Protein AF-A0AA35TZJ0-F1 (afdb_monomer)

Radius of gyration: 45.83 Å; Cα contacts (8 Å, |Δi|>4): 96; chains: 1; bounding box: 113×76×114 Å

Structure (mmCIF, N/CA/C/O backbone):
data_AF-A0AA35TZJ0-F1
#
_entry.id   AF-A0AA35TZJ0-F1
#
loop_
_atom_site.group_PDB
_atom_site.id
_atom_site.type_symbol
_atom_site.label_atom_id
_atom_site.label_alt_id
_atom_site.label_comp_id
_atom_site.label_asym_id
_atom_site.label_entity_id
_atom_site.label_seq_id
_atom_site.pdbx_PDB_ins_code
_atom_site.Cartn_x
_atom_site.Cartn_y
_atom_site.Cartn_z
_atom_site.occupancy
_atom_site.B_iso_or_equiv
_atom_site.auth_seq_id
_atom_site.auth_comp_id
_atom_site.auth_asym_id
_atom_site.auth_atom_id
_atom_site.pdbx_PDB_model_num
ATOM 1 N N . MET A 1 1 ? -24.056 -12.831 -48.534 1.00 34.34 1 MET A N 1
ATOM 2 C CA . MET A 1 1 ? -23.327 -13.355 -49.703 1.00 34.34 1 MET A CA 1
ATOM 3 C C . MET A 1 1 ? -21.996 -12.639 -49.689 1.00 34.34 1 MET A C 1
ATOM 5 O O . MET A 1 1 ? -22.001 -11.419 -49.759 1.00 34.34 1 MET A O 1
ATOM 9 N N . GLU A 1 2 ? -21.010 -13.271 -49.052 1.00 28.45 2 GLU A N 1
ATOM 10 C CA . GLU A 1 2 ? -19.965 -14.080 -49.728 1.00 28.45 2 GLU A CA 1
ATOM 11 C C . GLU A 1 2 ? -18.941 -13.137 -50.376 1.00 28.45 2 GLU A C 1
ATOM 13 O O . GLU A 1 2 ? -19.322 -12.204 -51.062 1.00 28.45 2 GLU A O 1
ATOM 18 N N . GLU A 1 3 ? -17.642 -13.240 -50.115 1.00 31.05 3 GLU A N 1
ATOM 19 C CA . GLU A 1 3 ? -16.867 -14.479 -50.082 1.00 31.05 3 GLU A CA 1
ATOM 20 C C . GLU A 1 3 ? -15.574 -14.329 -49.256 1.00 31.05 3 GLU A C 1
ATOM 22 O O . GLU A 1 3 ? -15.077 -13.228 -49.009 1.00 31.05 3 GLU A O 1
ATOM 27 N N . ALA A 1 4 ? -15.060 -15.472 -48.809 1.00 37.78 4 ALA A N 1
ATOM 28 C CA . ALA A 1 4 ? -13.846 -15.667 -48.029 1.00 37.78 4 ALA A CA 1
ATOM 29 C C . ALA A 1 4 ? -12.700 -16.234 -48.900 1.00 37.78 4 ALA A C 1
ATOM 31 O O . ALA A 1 4 ? -12.937 -16.632 -50.032 1.00 37.78 4 ALA A O 1
ATOM 32 N N . ALA A 1 5 ? -11.517 -16.384 -48.276 1.00 34.94 5 ALA A N 1
ATOM 33 C CA . ALA A 1 5 ? -10.283 -17.072 -48.725 1.00 34.94 5 ALA A CA 1
ATOM 34 C C . ALA A 1 5 ? -9.307 -16.226 -49.573 1.00 34.94 5 ALA A C 1
ATOM 36 O O . ALA A 1 5 ? -9.727 -15.405 -50.372 1.00 34.94 5 ALA A O 1
ATOM 37 N N . GLY A 1 6 ? -7.977 -16.319 -49.456 1.00 28.89 6 GLY A N 1
ATOM 38 C CA . GLY A 1 6 ? -7.031 -17.120 -48.656 1.00 28.89 6 GLY A CA 1
ATOM 39 C C . GLY A 1 6 ? -5.629 -16.491 -48.848 1.00 28.89 6 GLY A C 1
ATOM 40 O O . GLY A 1 6 ? -5.387 -15.841 -49.858 1.00 28.89 6 GLY A O 1
ATOM 41 N N . ASP A 1 7 ? -4.846 -16.297 -47.787 1.00 33.12 7 ASP A N 1
ATOM 42 C CA . ASP A 1 7 ? -3.657 -17.087 -47.395 1.00 33.12 7 ASP A CA 1
ATOM 43 C C . ASP A 1 7 ? -2.555 -17.239 -48.463 1.00 33.12 7 ASP A C 1
ATOM 45 O O . ASP A 1 7 ? -2.746 -17.931 -49.450 1.00 33.12 7 ASP A O 1
ATOM 49 N N . GLU A 1 8 ? -1.405 -16.602 -48.209 1.00 32.16 8 GLU A N 1
ATOM 50 C CA . GLU A 1 8 ? -0.027 -17.115 -48.352 1.00 32.16 8 GLU A CA 1
ATOM 51 C C . GLU A 1 8 ? 0.919 -15.955 -47.940 1.00 32.16 8 GLU A C 1
ATOM 53 O O . GLU A 1 8 ? 0.791 -14.826 -48.394 1.00 32.16 8 GLU A O 1
ATOM 58 N N . GLY A 1 9 ? 1.877 -16.047 -47.019 1.00 32.84 9 GLY A N 1
ATOM 59 C CA . GLY A 1 9 ? 2.528 -17.213 -46.446 1.00 32.84 9 GLY A CA 1
ATOM 60 C C . GLY A 1 9 ? 4.052 -17.051 -46.321 1.00 32.84 9 GLY A C 1
ATOM 61 O O . GLY A 1 9 ? 4.733 -18.052 -46.131 1.00 32.84 9 GLY A O 1
ATOM 62 N N . GLU A 1 10 ? 4.646 -15.849 -46.405 1.00 31.52 10 GLU A N 1
ATOM 63 C CA . GLU A 1 10 ? 6.114 -15.727 -46.469 1.00 31.52 10 GLU A CA 1
ATOM 64 C C . GLU A 1 10 ? 6.800 -15.613 -45.088 1.00 31.52 10 GLU A C 1
ATOM 66 O O . GLU A 1 10 ? 7.031 -14.547 -44.505 1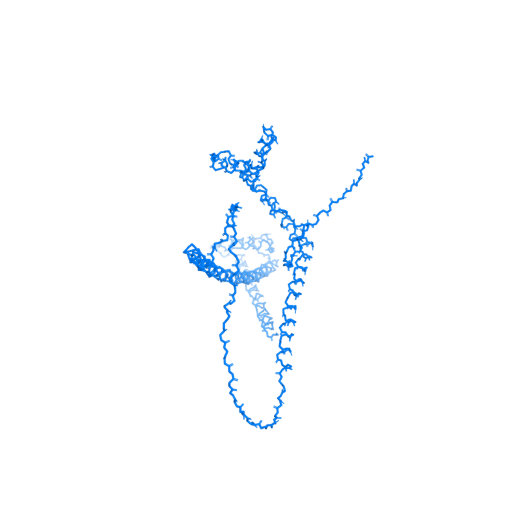.00 31.52 10 GLU A O 1
ATOM 71 N N . LYS A 1 11 ? 7.143 -16.782 -44.532 1.00 33.69 11 LYS A N 1
ATOM 72 C CA . LYS A 1 11 ? 7.904 -16.953 -43.284 1.00 33.69 11 LYS A CA 1
ATOM 73 C C . LYS A 1 11 ? 9.358 -16.483 -43.437 1.00 33.69 11 LYS A C 1
ATOM 75 O O . LYS A 1 11 ? 10.250 -17.268 -43.762 1.00 33.69 11 LYS A O 1
ATOM 80 N N . ARG A 1 12 ? 9.650 -15.237 -43.053 1.00 37.22 12 ARG A N 1
ATOM 81 C CA . ARG A 1 12 ? 11.032 -14.792 -42.783 1.00 37.22 12 ARG A CA 1
ATOM 82 C C . ARG A 1 12 ? 11.587 -15.473 -41.523 1.00 37.22 12 ARG A C 1
ATOM 84 O O . ARG A 1 12 ? 11.172 -15.187 -40.397 1.00 37.22 12 ARG A O 1
ATOM 91 N N . LYS A 1 13 ? 12.549 -16.382 -41.725 1.00 37.06 13 LYS A N 1
ATOM 92 C CA . LYS A 1 13 ? 13.335 -17.078 -40.689 1.00 37.06 13 LYS A CA 1
ATOM 93 C C . LYS A 1 13 ? 14.033 -16.059 -39.772 1.00 37.06 13 LYS A C 1
ATOM 95 O O . LYS A 1 13 ? 14.967 -15.388 -40.195 1.00 37.06 13 LYS A O 1
ATOM 100 N N . LYS A 1 14 ? 13.606 -15.961 -38.505 1.00 38.97 14 LYS A N 1
ATOM 101 C CA . LYS A 1 14 ? 14.319 -15.201 -37.462 1.00 38.97 14 LYS A CA 1
ATOM 102 C C . LYS A 1 14 ? 15.284 -16.099 -36.690 1.00 38.97 14 LYS A C 1
ATOM 104 O O . LYS A 1 14 ? 14.906 -17.123 -36.122 1.00 38.97 14 LYS A O 1
ATOM 109 N N . SER A 1 15 ? 16.532 -15.656 -36.697 1.00 33.19 15 SER A N 1
ATOM 110 C CA . SER A 1 15 ? 17.682 -16.111 -35.929 1.00 33.19 15 SER A CA 1
ATOM 111 C C . SER A 1 15 ? 17.437 -16.080 -34.410 1.00 33.19 15 SER A C 1
ATOM 113 O O . SER A 1 15 ? 16.737 -15.217 -33.889 1.00 33.19 15 SER A O 1
ATOM 115 N N . GLY A 1 16 ? 18.042 -17.036 -33.695 1.00 35.22 16 GLY A N 1
ATOM 116 C CA . GLY A 1 16 ? 18.234 -17.003 -32.239 1.00 35.22 16 GLY A CA 1
ATOM 117 C C . GLY A 1 16 ? 16.984 -17.246 -31.383 1.00 35.22 16 GLY A C 1
ATOM 118 O O . GLY A 1 16 ? 16.386 -16.311 -30.858 1.00 35.22 16 GLY A O 1
ATOM 119 N N . LYS A 1 17 ? 16.628 -18.518 -31.152 1.00 41.12 17 LYS A N 1
ATOM 120 C CA . LYS A 1 17 ? 15.564 -18.952 -30.221 1.00 41.12 17 LYS A CA 1
ATOM 121 C C . LYS A 1 17 ? 15.903 -18.583 -28.758 1.00 41.12 17 LYS A C 1
ATOM 123 O O . LYS A 1 17 ? 16.287 -19.435 -27.961 1.00 41.12 17 LYS A O 1
ATOM 128 N N . LYS A 1 18 ? 15.705 -17.319 -28.368 1.00 43.22 18 LYS A N 1
ATOM 129 C CA . LYS A 1 18 ? 15.273 -16.995 -26.999 1.00 43.22 18 LYS A CA 1
ATOM 130 C C . LYS A 1 18 ? 13.828 -17.481 -26.898 1.00 43.22 18 LYS A C 1
ATOM 132 O O . LYS A 1 18 ? 13.028 -17.198 -27.785 1.00 43.22 18 LYS A O 1
ATOM 137 N N . VAL A 1 19 ? 13.504 -18.278 -25.882 1.00 44.81 19 VAL A N 1
ATOM 138 C CA . VAL A 1 19 ? 12.131 -18.754 -25.654 1.00 44.81 19 VAL A CA 1
ATOM 139 C C . VAL A 1 19 ? 11.268 -17.523 -25.381 1.00 44.81 19 VAL A C 1
ATOM 141 O O . VAL A 1 19 ? 11.291 -16.986 -24.278 1.00 44.81 19 VAL A O 1
ATOM 144 N N . ALA A 1 20 ? 10.584 -17.024 -26.411 1.00 54.69 20 ALA A N 1
ATOM 145 C CA . ALA A 1 20 ? 9.672 -15.903 -26.283 1.00 54.69 20 ALA A CA 1
ATOM 146 C C . ALA A 1 20 ? 8.500 -16.361 -25.416 1.00 54.69 20 ALA A C 1
ATOM 148 O O . ALA A 1 20 ? 7.806 -17.317 -25.766 1.00 54.69 20 ALA A O 1
ATOM 149 N N . ILE A 1 21 ? 8.318 -15.708 -24.271 1.00 58.09 21 ILE A N 1
ATOM 150 C CA . ILE A 1 21 ? 7.110 -15.865 -23.464 1.00 58.09 21 ILE A CA 1
ATOM 151 C C . ILE A 1 21 ? 5.933 -15.535 -24.395 1.00 58.09 21 ILE A C 1
ATOM 153 O O . ILE A 1 21 ? 5.959 -14.464 -25.016 1.00 58.09 21 ILE A O 1
ATOM 157 N N . PRO A 1 22 ? 4.955 -16.442 -24.571 1.00 60.34 22 PRO A N 1
ATOM 158 C CA . PRO A 1 22 ? 3.800 -16.171 -25.413 1.00 60.34 22 PRO A CA 1
ATOM 159 C C . PRO A 1 22 ? 3.127 -14.878 -24.951 1.00 60.34 22 PRO A C 1
ATOM 161 O O . PRO A 1 22 ? 2.779 -14.741 -23.780 1.00 60.34 22 PRO A O 1
ATOM 164 N N . LYS A 1 23 ? 2.991 -13.908 -25.861 1.00 59.38 23 LYS A N 1
ATOM 165 C CA . LYS A 1 23 ? 2.219 -12.692 -25.592 1.00 59.38 23 LYS A CA 1
ATOM 166 C C . LYS A 1 23 ? 0.775 -13.109 -25.350 1.00 59.38 23 LYS A C 1
ATOM 168 O O . LYS A 1 23 ? 0.182 -13.743 -26.223 1.00 59.38 23 LYS A O 1
ATOM 173 N N . ASP A 1 24 ? 0.238 -12.779 -24.178 1.00 65.06 24 ASP A N 1
ATOM 174 C CA . ASP A 1 24 ? -1.163 -13.055 -23.889 1.00 65.06 24 ASP A CA 1
ATOM 175 C C . ASP A 1 24 ? -2.042 -12.235 -24.843 1.00 65.06 24 ASP A C 1
ATOM 177 O O . ASP A 1 24 ? -1.899 -11.016 -24.955 1.00 65.06 24 ASP A O 1
ATOM 181 N N . ARG A 1 25 ? -2.929 -12.927 -25.560 1.00 72.38 25 ARG A N 1
ATOM 182 C CA . ARG A 1 25 ? -3.888 -12.328 -26.494 1.00 72.38 25 ARG A CA 1
ATOM 183 C C . ARG A 1 25 ? -4.963 -11.514 -25.768 1.00 72.38 25 ARG A C 1
ATOM 185 O O . ARG A 1 25 ? -5.559 -10.646 -26.394 1.00 72.38 25 ARG A O 1
ATOM 192 N N . HIS A 1 26 ? -5.190 -11.786 -24.482 1.00 70.81 26 HIS A N 1
ATOM 193 C CA . HIS A 1 26 ? -6.188 -11.124 -23.640 1.00 70.81 26 HIS A CA 1
ATOM 194 C C . HIS A 1 26 ? -5.616 -9.977 -22.800 1.00 70.81 26 HIS A C 1
ATOM 196 O O . HIS A 1 26 ? -6.378 -9.287 -22.127 1.00 70.81 26 HIS A O 1
ATOM 202 N N . ALA A 1 27 ? -4.298 -9.749 -22.838 1.00 76.50 27 ALA A N 1
ATOM 203 C CA . ALA A 1 27 ? -3.700 -8.625 -22.133 1.00 76.50 27 ALA A CA 1
ATOM 204 C C . ALA A 1 27 ? -4.132 -7.291 -22.776 1.00 76.50 27 ALA A C 1
ATOM 206 O O . ALA A 1 27 ? -4.036 -7.149 -24.004 1.00 76.50 27 ALA A O 1
ATOM 207 N N . PRO A 1 28 ? -4.553 -6.295 -21.973 1.00 80.88 28 PRO A N 1
ATOM 208 C CA . PRO A 1 28 ? -4.834 -4.955 -22.469 1.00 80.88 28 PRO A CA 1
ATOM 209 C C . PRO A 1 28 ? -3.645 -4.394 -23.257 1.00 80.88 28 PRO A C 1
ATOM 211 O O . PRO A 1 28 ? -2.480 -4.539 -22.868 1.00 80.88 28 PRO A O 1
ATOM 214 N N . LYS A 1 29 ? -3.925 -3.762 -24.400 1.00 82.50 29 LYS A N 1
ATOM 215 C CA . LYS A 1 29 ? -2.891 -3.139 -25.236 1.00 82.50 29 LYS A CA 1
ATOM 216 C C . LYS A 1 29 ? -2.438 -1.834 -24.592 1.00 82.50 29 LYS A C 1
ATOM 218 O O . LYS A 1 29 ? -3.260 -1.098 -24.063 1.00 82.50 29 LYS A O 1
ATOM 223 N N . LYS A 1 30 ? -1.140 -1.531 -24.675 1.00 84.19 30 LYS A N 1
ATOM 224 C CA . LYS A 1 30 ? -0.564 -0.297 -24.114 1.00 84.19 30 LYS A CA 1
ATOM 225 C C . LYS A 1 30 ? -1.325 0.951 -24.600 1.00 84.19 30 LYS A C 1
ATOM 227 O O . LYS A 1 30 ? -1.689 0.987 -25.778 1.00 84.19 30 LYS A O 1
ATOM 232 N N . PRO A 1 31 ? -1.515 1.968 -23.738 1.00 86.75 31 PRO A N 1
ATOM 233 C CA . PRO A 1 31 ? -2.234 3.178 -24.112 1.00 86.75 31 PRO A CA 1
ATOM 234 C C . PRO A 1 31 ? -1.454 3.960 -25.174 1.00 86.75 31 PRO A C 1
ATOM 236 O O . PRO A 1 31 ? -0.219 3.953 -25.197 1.00 86.75 31 PRO A O 1
ATOM 239 N N . ILE A 1 32 ? -2.185 4.631 -26.063 1.00 88.50 32 ILE A N 1
ATOM 240 C CA . ILE A 1 32 ? -1.599 5.492 -27.092 1.00 88.50 32 ILE A CA 1
ATOM 241 C C . ILE A 1 32 ? -1.174 6.806 -26.429 1.00 88.50 32 ILE A C 1
ATOM 243 O O . ILE A 1 32 ? -1.968 7.440 -25.737 1.00 88.50 32 ILE A O 1
ATOM 247 N N . THR A 1 33 ? 0.085 7.195 -26.626 1.00 90.62 33 THR A N 1
ATOM 248 C CA . THR A 1 33 ? 0.658 8.431 -26.078 1.00 90.62 33 THR A CA 1
ATOM 249 C C . THR A 1 33 ? 0.196 9.661 -26.859 1.00 90.62 33 THR A C 1
ATOM 251 O O . THR A 1 33 ? -0.174 9.553 -28.027 1.00 90.62 33 THR A O 1
ATOM 254 N N . ALA A 1 34 ? 0.298 10.843 -26.245 1.00 89.44 34 ALA A N 1
ATOM 255 C CA . ALA A 1 34 ? -0.087 12.115 -26.864 1.00 89.44 34 ALA A CA 1
ATOM 256 C C . ALA A 1 34 ? 0.611 12.353 -28.210 1.00 89.44 34 ALA A C 1
ATOM 258 O O . ALA A 1 34 ? -0.037 12.660 -29.205 1.00 89.44 34 ALA A O 1
ATOM 259 N N . TYR A 1 35 ? 1.922 12.098 -28.266 1.00 91.50 35 TYR A N 1
ATOM 260 C CA . TYR A 1 35 ? 2.687 12.173 -29.510 1.00 91.50 35 TYR A CA 1
ATOM 261 C C . TYR A 1 35 ? 2.171 11.202 -30.576 1.00 91.50 35 TYR A C 1
ATOM 263 O O . TYR A 1 35 ? 2.095 11.564 -31.742 1.00 91.50 35 TYR A O 1
ATOM 271 N N . ASN A 1 36 ? 1.808 9.970 -30.204 1.00 91.06 36 ASN A N 1
ATOM 272 C CA . ASN A 1 36 ? 1.334 8.981 -31.172 1.00 91.06 36 ASN A CA 1
ATOM 273 C C . ASN A 1 36 ? -0.066 9.305 -31.706 1.00 91.06 36 ASN A C 1
ATOM 275 O O . ASN A 1 36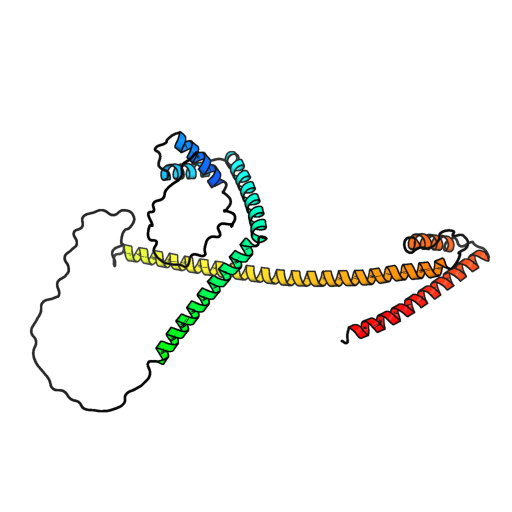 ? -0.342 8.968 -32.854 1.00 91.06 36 ASN A O 1
ATOM 279 N N . LEU A 1 37 ? -0.923 9.934 -30.894 1.00 91.38 37 LEU A N 1
ATOM 280 C CA . LEU A 1 37 ? -2.214 10.465 -31.340 1.00 91.38 37 LEU A CA 1
ATOM 281 C C . LEU A 1 37 ? -1.993 11.588 -32.356 1.00 91.38 37 LEU A C 1
ATOM 283 O O . LEU A 1 37 ? -2.446 11.484 -33.490 1.00 91.38 37 LEU A O 1
ATOM 287 N N . PHE A 1 38 ? -1.177 12.579 -31.992 1.00 92.75 38 PHE A N 1
ATOM 288 C CA . PHE A 1 38 ? -0.795 13.673 -32.883 1.00 92.75 38 PHE A CA 1
ATOM 289 C C . PHE A 1 38 ? -0.165 13.169 -34.190 1.00 92.75 38 PHE A C 1
ATOM 291 O O . PHE A 1 38 ? -0.556 13.562 -35.284 1.00 92.75 38 PHE A O 1
ATOM 298 N N . ALA A 1 39 ? 0.781 12.234 -34.095 1.00 91.81 39 ALA A N 1
ATOM 299 C CA . ALA A 1 39 ? 1.441 11.656 -35.253 1.00 91.81 39 ALA A CA 1
ATOM 300 C C . ALA A 1 39 ? 0.489 10.848 -36.143 1.00 91.81 39 ALA A C 1
ATOM 302 O O . ALA A 1 39 ? 0.747 10.723 -37.336 1.00 91.81 39 ALA A O 1
ATOM 303 N N . ALA A 1 40 ? -0.582 10.266 -35.599 1.00 92.25 40 ALA A N 1
ATOM 304 C CA . ALA A 1 40 ? -1.581 9.574 -36.406 1.00 92.25 40 ALA A CA 1
ATOM 305 C C . ALA A 1 40 ? -2.387 10.568 -37.252 1.00 92.25 40 ALA A C 1
ATOM 307 O O . ALA A 1 40 ? -2.485 10.378 -38.465 1.00 92.25 40 ALA A O 1
ATOM 308 N N . ASP A 1 41 ? -2.869 11.647 -36.639 1.00 92.25 41 ASP A N 1
ATOM 309 C CA . ASP A 1 41 ? -3.661 12.676 -37.320 1.00 92.25 41 ASP A CA 1
ATOM 310 C C . ASP A 1 41 ? -2.831 13.415 -38.377 1.00 92.25 41 ASP A C 1
ATOM 312 O O . ASP A 1 41 ? -3.259 13.599 -39.519 1.00 92.25 41 ASP A O 1
ATOM 316 N N . GLU A 1 42 ? -1.585 13.746 -38.042 1.00 91.00 42 GLU A N 1
ATOM 317 C CA . GLU A 1 42 ? -0.650 14.388 -38.961 1.00 91.00 42 GLU A CA 1
ATOM 318 C C . GLU A 1 42 ? -0.255 13.490 -40.137 1.00 91.00 42 GLU A C 1
ATOM 320 O O . GLU A 1 42 ? -0.180 13.959 -41.271 1.00 91.00 42 GLU A O 1
ATOM 325 N N . ARG A 1 43 ? -0.058 12.182 -39.915 1.00 90.69 43 ARG A N 1
ATOM 326 C CA . ARG A 1 43 ? 0.182 11.238 -41.021 1.00 90.69 43 ARG A CA 1
ATOM 327 C C . ARG A 1 43 ? -1.002 11.189 -41.973 1.00 90.69 43 ARG A C 1
ATOM 329 O O . ARG A 1 43 ? -0.786 11.132 -43.178 1.00 90.69 43 ARG A O 1
ATOM 336 N N . ILE A 1 44 ? -2.232 11.195 -41.454 1.00 92.19 44 ILE A N 1
ATOM 337 C CA . ILE A 1 44 ? -3.440 11.199 -42.288 1.00 92.19 44 ILE A CA 1
ATOM 338 C C . ILE A 1 44 ? -3.490 12.486 -43.116 1.00 92.19 44 ILE A C 1
ATOM 340 O O . ILE A 1 44 ? -3.730 12.417 -44.322 1.00 92.19 44 ILE A O 1
ATOM 344 N N . ARG A 1 45 ? -3.189 13.641 -42.507 1.00 91.31 45 ARG A N 1
ATOM 345 C CA . ARG A 1 45 ? -3.125 14.922 -43.224 1.00 91.31 45 ARG A CA 1
ATOM 346 C C . ARG A 1 45 ? -2.046 14.918 -44.310 1.00 91.31 45 ARG A C 1
ATOM 348 O O . ARG A 1 45 ? -2.357 15.166 -45.471 1.00 91.31 45 ARG A O 1
ATOM 355 N N . MET A 1 46 ? -0.814 14.542 -43.968 1.00 89.88 46 MET A N 1
ATOM 356 C CA . MET A 1 46 ? 0.316 14.509 -44.906 1.00 89.88 46 MET A CA 1
ATOM 357 C C . MET A 1 46 ? 0.118 13.498 -46.040 1.00 89.88 46 MET A C 1
ATOM 359 O O . MET A 1 46 ? 0.532 13.764 -47.165 1.00 89.88 46 MET A O 1
ATOM 363 N N . LYS A 1 47 ? -0.538 12.360 -45.774 1.00 89.44 47 LYS A N 1
ATOM 364 C CA . LYS A 1 47 ? -0.857 11.356 -46.799 1.00 89.44 47 LYS A CA 1
ATOM 365 C C . LYS A 1 47 ? -1.994 11.803 -47.719 1.00 89.44 47 LYS A C 1
ATOM 367 O O . LYS A 1 47 ? -2.002 11.421 -48.883 1.00 89.44 47 LYS A O 1
ATOM 372 N N . LYS A 1 48 ? -2.936 12.605 -47.213 1.00 91.56 48 LYS A N 1
ATOM 373 C CA . LYS A 1 48 ? -4.009 13.210 -48.014 1.00 91.56 48 LYS A CA 1
ATOM 374 C C . LYS A 1 48 ? -3.476 14.311 -48.933 1.00 91.56 48 LYS A C 1
ATOM 376 O O . LYS A 1 48 ? -3.917 14.407 -50.070 1.00 91.56 48 LYS A O 1
ATOM 381 N N . GLU A 1 49 ? -2.537 15.116 -48.443 1.00 88.44 49 GLU A N 1
ATOM 382 C CA . GLU A 1 49 ? -1.884 16.173 -49.225 1.00 88.44 49 GLU A CA 1
ATOM 383 C C . GLU A 1 49 ? -0.875 15.606 -50.230 1.00 88.44 49 GLU A C 1
ATOM 385 O O . GLU A 1 49 ? -0.792 16.088 -51.352 1.00 88.44 49 GLU A O 1
ATOM 390 N N . ASN A 1 50 ? -0.123 14.571 -49.842 1.00 82.81 50 ASN A N 1
ATOM 391 C CA . ASN A 1 50 ? 0.887 13.936 -50.683 1.00 82.81 50 ASN A CA 1
ATOM 392 C C . ASN A 1 50 ? 0.797 12.403 -50.581 1.00 82.81 50 ASN A C 1
ATOM 394 O O . ASN A 1 50 ? 1.494 11.788 -49.762 1.00 82.81 50 ASN A O 1
ATOM 398 N N . PRO A 1 51 ? -0.024 11.759 -51.431 1.00 85.81 51 PRO A N 1
ATOM 399 C CA . PRO A 1 51 ? -0.191 10.307 -51.428 1.00 85.81 51 PRO A CA 1
ATOM 400 C C . PRO A 1 51 ? 1.097 9.523 -51.709 1.00 85.81 51 PRO A C 1
ATOM 402 O O . PRO A 1 51 ? 1.215 8.396 -51.235 1.00 85.81 51 PRO A O 1
ATOM 405 N N . ASP A 1 52 ? 2.092 10.112 -52.376 1.00 87.50 52 ASP A N 1
ATOM 406 C CA . ASP A 1 52 ? 3.347 9.432 -52.741 1.00 87.50 52 ASP A CA 1
ATOM 407 C C . ASP A 1 52 ? 4.483 9.611 -51.721 1.00 87.50 52 ASP A C 1
ATOM 409 O O . ASP A 1 52 ? 5.526 8.964 -51.833 1.00 87.50 52 ASP A O 1
ATOM 413 N N . ARG A 1 53 ? 4.297 10.441 -50.681 1.00 82.50 53 ARG A N 1
ATOM 414 C CA . ARG A 1 53 ? 5.335 10.651 -49.656 1.00 82.50 53 ARG A CA 1
ATOM 415 C C . ARG A 1 53 ? 5.658 9.370 -48.894 1.00 82.50 53 ARG A C 1
ATOM 417 O O . ARG A 1 53 ? 4.771 8.608 -48.480 1.00 82.50 53 ARG A O 1
ATOM 424 N N . SER A 1 54 ? 6.951 9.187 -48.624 1.00 90.69 54 SER A N 1
ATOM 425 C CA . SER A 1 54 ? 7.449 8.057 -47.848 1.00 90.69 54 SER A CA 1
ATOM 426 C C . SER A 1 54 ? 7.076 8.186 -46.370 1.00 90.69 54 SER A C 1
ATOM 428 O O . SER A 1 54 ? 7.133 9.261 -45.769 1.00 90.69 54 SER A O 1
ATOM 430 N N . PHE A 1 55 ? 6.750 7.055 -45.738 1.00 83.19 55 PHE A N 1
ATOM 431 C CA . PHE A 1 55 ? 6.445 6.991 -44.304 1.00 83.19 55 PHE A CA 1
ATOM 432 C C . PHE A 1 55 ? 7.583 7.533 -43.425 1.00 83.19 55 PHE A C 1
ATOM 434 O O . PHE A 1 55 ? 7.331 8.130 -42.377 1.00 83.19 55 PHE A O 1
ATOM 441 N N . GLY A 1 56 ? 8.836 7.345 -43.850 1.00 88.50 56 GLY A N 1
ATOM 442 C CA . GLY A 1 56 ? 10.006 7.857 -43.134 1.00 88.50 56 GLY A CA 1
ATOM 443 C C . GLY A 1 56 ? 10.085 9.385 -43.134 1.00 88.50 56 GLY A C 1
ATOM 444 O O . GLY A 1 56 ? 10.379 9.982 -42.100 1.00 88.50 56 GLY A O 1
ATOM 445 N N . GLU A 1 57 ? 9.765 10.015 -44.264 1.00 88.06 57 GLU A N 1
ATOM 446 C CA . GLU A 1 57 ? 9.798 11.473 -44.430 1.00 88.06 57 GLU A CA 1
ATOM 447 C C . GLU A 1 57 ? 8.685 12.141 -43.624 1.00 88.06 57 GLU A C 1
ATOM 449 O O . GLU A 1 57 ? 8.959 13.060 -42.853 1.00 88.06 57 GLU A O 1
ATOM 454 N N . MET A 1 58 ? 7.463 11.598 -43.695 1.00 88.12 58 MET A N 1
ATOM 455 C CA . MET A 1 58 ? 6.335 12.081 -42.891 1.00 88.12 58 MET A CA 1
ATOM 456 C C . MET A 1 58 ? 6.646 12.018 -41.390 1.00 88.12 58 MET A C 1
ATOM 458 O O . MET A 1 58 ? 6.428 12.982 -40.667 1.00 88.12 58 MET A O 1
ATOM 462 N N . ASN A 1 59 ? 7.226 10.919 -40.892 1.00 89.25 59 ASN A N 1
ATOM 463 C CA . ASN A 1 59 ? 7.573 10.821 -39.468 1.00 89.25 59 ASN A CA 1
ATOM 464 C C . ASN A 1 59 ? 8.657 11.809 -39.031 1.00 89.25 59 ASN A C 1
ATOM 466 O O . ASN A 1 59 ? 8.624 12.279 -37.892 1.00 89.25 59 ASN A O 1
ATOM 470 N N . ARG A 1 60 ? 9.613 12.120 -39.911 1.00 91.69 60 ARG A N 1
ATOM 471 C CA . ARG A 1 60 ? 10.653 13.113 -39.628 1.00 91.69 60 ARG A CA 1
ATOM 472 C C . ARG A 1 60 ? 10.044 14.507 -39.478 1.00 91.69 60 ARG A C 1
ATOM 474 O O . ARG A 1 60 ? 10.370 15.211 -38.525 1.00 91.69 60 ARG A O 1
ATOM 481 N N . GLU A 1 61 ? 9.128 14.868 -40.371 1.00 89.81 61 GLU A N 1
ATOM 482 C CA . GLU A 1 61 ? 8.421 16.150 -40.338 1.00 89.81 61 GLU A CA 1
ATOM 483 C C . GLU A 1 61 ? 7.506 16.265 -39.108 1.00 89.81 61 GLU A C 1
ATOM 485 O O . GLU A 1 61 ? 7.560 17.253 -38.381 1.00 89.81 61 GLU A O 1
ATOM 490 N N . ILE A 1 62 ? 6.761 15.206 -38.783 1.00 91.75 62 ILE A N 1
ATOM 491 C CA . ILE A 1 62 ? 5.892 15.135 -37.597 1.00 91.75 62 ILE A CA 1
ATOM 492 C C . ILE A 1 62 ? 6.682 15.258 -36.293 1.00 91.75 62 ILE A C 1
ATOM 494 O O . ILE A 1 62 ? 6.239 15.926 -35.359 1.00 91.75 62 ILE A O 1
ATOM 498 N N . GLY A 1 63 ? 7.851 14.616 -36.209 1.00 90.94 63 GLY A N 1
ATOM 499 C CA . GLY A 1 63 ? 8.743 14.751 -35.057 1.00 90.94 63 GLY A CA 1
ATOM 500 C C . GLY A 1 63 ? 9.207 16.195 -34.857 1.00 90.94 63 GLY A C 1
ATOM 501 O O . GLY A 1 63 ? 9.201 16.691 -33.732 1.00 90.94 63 GLY A O 1
ATOM 502 N N . SER A 1 64 ? 9.541 16.887 -35.951 1.00 91.62 64 SER A N 1
ATOM 503 C CA . SER A 1 64 ? 9.878 18.312 -35.912 1.00 91.62 64 SER A CA 1
ATOM 504 C C . SER A 1 64 ? 8.682 19.153 -35.470 1.00 91.62 64 SER A C 1
ATOM 506 O O . SER A 1 64 ? 8.805 19.966 -34.557 1.00 91.62 64 SER A O 1
ATOM 508 N N . LEU A 1 65 ? 7.509 18.914 -36.061 1.00 90.12 65 LEU A N 1
ATOM 509 C CA . LEU A 1 65 ? 6.292 19.662 -35.768 1.00 90.12 65 LEU A CA 1
ATOM 510 C C . LEU A 1 65 ? 5.897 19.521 -34.295 1.00 90.12 65 LEU A C 1
ATOM 512 O O . LEU A 1 65 ? 5.642 20.521 -33.634 1.00 90.12 65 LEU A O 1
ATOM 516 N N . TRP A 1 66 ? 5.947 18.314 -33.730 1.00 90.88 66 TRP A N 1
ATOM 517 C CA . TRP A 1 66 ? 5.668 18.101 -32.309 1.00 90.88 66 TRP A CA 1
ATOM 518 C C . TRP A 1 66 ? 6.596 18.902 -31.386 1.00 90.88 66 TRP A C 1
ATOM 520 O O . TRP A 1 66 ? 6.160 19.397 -30.349 1.00 90.88 66 TRP A O 1
ATOM 530 N N . ASN A 1 67 ? 7.869 19.069 -31.742 1.00 90.62 67 ASN A N 1
ATOM 531 C CA . ASN A 1 67 ? 8.795 19.858 -30.929 1.00 90.62 67 ASN A CA 1
ATOM 532 C C . ASN A 1 67 ? 8.521 21.365 -31.038 1.00 90.62 67 ASN A C 1
ATOM 534 O O . ASN A 1 67 ? 8.701 22.078 -30.054 1.00 90.62 67 ASN A O 1
ATOM 538 N N . THR A 1 68 ? 8.023 21.829 -32.185 1.00 90.38 68 THR A N 1
ATOM 539 C CA . THR A 1 68 ? 7.748 23.248 -32.455 1.00 90.38 68 THR A CA 1
ATOM 540 C C . THR A 1 68 ? 6.349 23.702 -32.027 1.00 90.38 68 THR A C 1
ATOM 542 O O . THR A 1 68 ? 6.174 24.876 -31.705 1.00 90.38 68 THR A O 1
ATOM 545 N N . ILE A 1 69 ? 5.336 22.825 -31.998 1.00 89.50 69 ILE A N 1
ATOM 546 C CA . ILE A 1 69 ? 3.980 23.249 -31.618 1.00 89.50 69 ILE A CA 1
ATOM 547 C C . ILE A 1 69 ? 3.927 23.703 -30.149 1.00 89.50 69 ILE A C 1
ATOM 549 O O . ILE A 1 69 ? 4.493 23.072 -29.243 1.00 89.50 69 ILE A O 1
ATOM 553 N N . GLY A 1 70 ? 3.217 24.812 -29.931 1.00 87.81 70 GLY A N 1
ATOM 554 C CA . GLY A 1 70 ? 3.003 25.408 -28.615 1.00 87.81 70 GLY A CA 1
ATOM 555 C C . GLY A 1 70 ? 2.139 24.542 -27.689 1.00 87.81 70 GLY A C 1
ATOM 556 O O . GLY A 1 70 ? 1.447 23.628 -28.153 1.00 87.81 70 GLY A O 1
ATOM 557 N N . PRO A 1 71 ? 2.158 24.829 -26.375 1.00 86.94 71 PRO A N 1
ATOM 558 C CA . PRO A 1 71 ? 1.464 24.026 -25.372 1.00 86.94 71 PRO A CA 1
ATOM 559 C C . PRO A 1 71 ? -0.040 23.937 -25.641 1.00 86.94 71 PRO A C 1
ATOM 561 O O . PRO A 1 71 ? -0.593 22.855 -25.507 1.00 86.94 71 PRO A O 1
ATOM 564 N N . GLU A 1 72 ? -0.682 25.003 -26.122 1.00 87.81 72 GLU A N 1
ATOM 565 C CA . GLU A 1 72 ? -2.127 25.018 -26.395 1.00 87.81 72 GLU A CA 1
ATOM 566 C C . GLU A 1 72 ? -2.572 23.961 -27.409 1.00 87.81 72 GLU A C 1
ATOM 568 O O . GLU A 1 72 ? -3.590 23.304 -27.220 1.00 87.81 72 GLU A O 1
ATOM 573 N N . LYS A 1 73 ? -1.776 23.733 -28.460 1.00 86.56 73 LYS A N 1
ATOM 574 C CA . LYS A 1 73 ? -2.069 22.694 -29.457 1.00 86.56 73 LYS A CA 1
ATOM 575 C C . LYS A 1 73 ? -1.675 21.296 -28.979 1.00 86.56 73 LYS A C 1
ATOM 577 O O . LYS A 1 73 ? -2.170 20.319 -29.529 1.00 86.56 73 LYS A O 1
ATOM 582 N N . LYS A 1 74 ? -0.802 21.185 -27.969 1.00 90.56 74 LYS A N 1
ATOM 583 C CA . LYS A 1 74 ? -0.411 19.910 -27.339 1.00 90.56 74 LYS A CA 1
ATOM 584 C C . LYS A 1 74 ? -1.417 19.445 -26.294 1.00 90.56 74 LYS A C 1
ATOM 586 O O . LYS A 1 74 ? -1.636 18.241 -26.199 1.00 90.56 74 LYS A O 1
ATOM 591 N N . GLN A 1 75 ? -2.011 20.371 -25.538 1.00 92.06 75 GLN A N 1
ATOM 592 C CA . GLN A 1 75 ? -2.947 20.069 -24.451 1.00 92.06 75 GLN A CA 1
ATOM 593 C C . GLN A 1 75 ? -4.056 19.079 -24.832 1.00 92.06 75 GLN A C 1
ATOM 595 O O . GLN A 1 75 ? -4.139 18.052 -24.166 1.00 92.06 75 GLN A O 1
ATOM 600 N N . PRO A 1 76 ? -4.817 19.244 -25.933 1.00 92.50 76 PRO A N 1
ATOM 601 C CA . PRO A 1 76 ? -5.877 18.287 -26.265 1.00 92.50 76 PRO A CA 1
ATOM 602 C C . PRO A 1 76 ? -5.352 16.857 -26.478 1.00 92.50 76 PRO A C 1
ATOM 604 O O . PRO A 1 76 ? -6.012 15.885 -26.113 1.00 92.50 76 PRO A O 1
ATOM 607 N N . TYR A 1 77 ? -4.136 16.698 -27.014 1.00 91.38 77 TYR A N 1
ATOM 608 C CA . TYR A 1 77 ? -3.513 15.380 -27.169 1.00 91.38 77 TYR A CA 1
ATOM 609 C C . TYR A 1 77 ? -2.997 14.814 -25.844 1.00 91.38 77 TYR A C 1
ATOM 611 O O . TYR A 1 77 ? -2.997 13.595 -25.666 1.00 91.38 77 TYR A O 1
ATOM 619 N N . LEU A 1 78 ? -2.544 15.672 -24.926 1.00 88.62 78 LEU A N 1
ATOM 620 C CA . LEU A 1 78 ? -2.142 15.279 -23.574 1.00 88.62 78 LEU A CA 1
ATOM 621 C C . LEU A 1 78 ? -3.356 14.819 -22.762 1.00 88.62 78 LEU A C 1
ATOM 623 O O . LEU A 1 78 ? -3.310 13.730 -22.191 1.00 88.62 78 LEU A O 1
ATOM 627 N N . ASP A 1 79 ? -4.456 15.566 -22.812 1.00 91.75 79 ASP A N 1
ATOM 628 C CA . ASP A 1 79 ? -5.720 15.215 -22.162 1.00 91.75 79 ASP A CA 1
ATOM 629 C C . ASP A 1 79 ? -6.268 13.893 -22.710 1.00 91.75 79 ASP A C 1
ATOM 631 O O . ASP A 1 79 ? -6.600 12.973 -21.958 1.00 91.75 79 ASP A O 1
ATOM 635 N N . GLN A 1 80 ? -6.277 13.727 -24.037 1.00 88.50 80 GLN A N 1
ATOM 636 C CA . GLN A 1 80 ? -6.729 12.486 -24.664 1.00 88.50 80 GLN A CA 1
ATOM 637 C C . GLN A 1 80 ? -5.819 11.293 -24.327 1.00 88.50 80 GLN A C 1
ATOM 639 O O . GLN A 1 80 ? -6.298 10.164 -24.162 1.00 88.50 80 GLN A O 1
ATOM 644 N N . ALA A 1 81 ? -4.509 11.514 -24.200 1.00 90.75 81 ALA A N 1
ATOM 645 C CA . ALA A 1 81 ? -3.572 10.485 -23.759 1.00 90.75 81 ALA A CA 1
ATOM 646 C C . ALA A 1 81 ? -3.793 10.097 -22.292 1.00 90.75 81 ALA A C 1
ATOM 648 O O . ALA A 1 81 ? -3.692 8.915 -21.959 1.00 90.75 81 ALA A O 1
ATOM 649 N N . GLU A 1 82 ? -4.142 11.055 -21.436 1.00 89.81 82 GLU A N 1
ATOM 650 C CA . GLU A 1 82 ? -4.473 10.809 -20.035 1.00 89.81 82 GLU A CA 1
ATOM 651 C C . GLU A 1 82 ? -5.768 9.996 -19.904 1.00 89.81 82 GLU A C 1
ATOM 653 O O . GLU A 1 82 ? -5.795 8.981 -19.205 1.00 89.81 82 GLU A O 1
ATOM 658 N N . VAL A 1 83 ? -6.806 10.328 -20.677 1.00 92.06 83 VAL A N 1
ATOM 659 C CA . VAL A 1 83 ? -8.036 9.519 -20.762 1.00 92.06 83 VAL A CA 1
ATOM 660 C C . VAL A 1 83 ? -7.726 8.089 -21.219 1.00 92.06 83 VAL A C 1
ATOM 662 O O . VAL A 1 83 ? -8.200 7.116 -20.621 1.00 92.06 83 VAL A O 1
ATOM 665 N N . ASN A 1 84 ? -6.880 7.929 -22.241 1.00 86.81 84 ASN A N 1
ATOM 666 C CA . ASN A 1 84 ? -6.456 6.612 -22.721 1.00 86.81 84 ASN A CA 1
ATOM 667 C C . ASN A 1 84 ? -5.666 5.836 -21.658 1.00 86.81 84 ASN A C 1
ATOM 669 O O . ASN A 1 84 ? -5.857 4.625 -21.509 1.00 86.81 84 ASN A O 1
ATOM 673 N N . ARG A 1 85 ? -4.802 6.518 -20.896 1.00 86.56 85 ARG A N 1
ATOM 674 C CA . ARG A 1 85 ? -4.052 5.936 -19.776 1.00 86.56 85 ARG A CA 1
ATOM 675 C C . ARG A 1 85 ? -5.001 5.434 -18.693 1.00 86.56 85 ARG A C 1
ATOM 677 O O . ARG A 1 85 ? -4.871 4.289 -18.267 1.00 86.56 85 ARG A O 1
ATOM 684 N N . GLN A 1 86 ? -5.982 6.240 -18.296 1.00 87.88 86 GLN A N 1
ATOM 685 C CA . GLN A 1 86 ? -6.974 5.863 -17.286 1.00 87.88 86 GLN A CA 1
ATOM 686 C C . GLN A 1 86 ? -7.839 4.684 -17.737 1.00 87.88 86 GLN A C 1
ATOM 688 O O . GLN A 1 86 ? -8.084 3.759 -16.959 1.00 87.88 86 GLN A O 1
ATOM 693 N N . LYS A 1 87 ? -8.268 4.668 -19.004 1.00 87.81 87 LYS A N 1
ATOM 694 C CA . LYS A 1 87 ? -9.004 3.535 -19.578 1.00 87.81 87 LYS A CA 1
ATOM 695 C C . LYS A 1 87 ? -8.171 2.252 -19.539 1.00 87.81 87 LYS A C 1
ATOM 697 O O . LYS A 1 87 ? -8.656 1.229 -19.062 1.00 87.81 87 LYS A O 1
ATOM 702 N N . TYR A 1 88 ? -6.906 2.328 -19.955 1.00 85.38 88 TYR A N 1
ATOM 703 C CA . TYR A 1 88 ? -5.975 1.203 -19.882 1.00 85.38 88 TYR A CA 1
ATOM 704 C C . TYR A 1 88 ? -5.772 0.709 -18.447 1.00 85.38 88 TYR A C 1
ATOM 706 O O . TYR A 1 88 ? -5.794 -0.495 -18.219 1.00 85.38 88 TYR A O 1
ATOM 714 N N . MET A 1 89 ? -5.627 1.606 -17.466 1.00 80.94 89 MET A N 1
ATOM 715 C CA . MET A 1 89 ? -5.500 1.211 -16.058 1.00 80.94 89 MET A CA 1
ATOM 716 C C . MET A 1 89 ? -6.719 0.420 -15.578 1.00 80.94 89 MET A C 1
ATOM 718 O O . MET A 1 89 ? -6.558 -0.666 -15.024 1.00 80.94 89 MET A O 1
ATOM 722 N N . LYS A 1 90 ? -7.935 0.893 -15.880 1.00 86.75 90 LYS A N 1
ATOM 723 C CA . LYS A 1 90 ? -9.178 0.178 -15.548 1.00 86.75 90 LYS A CA 1
ATOM 724 C C . LYS A 1 90 ? -9.261 -1.191 -16.235 1.00 86.75 90 LYS A C 1
ATOM 726 O O . LYS A 1 90 ? -9.705 -2.164 -15.628 1.00 86.75 90 LYS A O 1
ATOM 731 N N . GLU A 1 91 ? -8.847 -1.289 -17.497 1.00 85.31 91 GLU A N 1
ATOM 732 C CA . GLU A 1 91 ? -8.802 -2.562 -18.233 1.00 85.31 91 GLU A CA 1
ATOM 733 C C . GLU A 1 91 ? -7.758 -3.527 -17.656 1.00 85.31 91 GLU A C 1
ATOM 735 O O . GLU A 1 91 ? -8.029 -4.721 -17.531 1.00 85.31 91 GLU A O 1
ATOM 740 N N . VAL A 1 92 ? -6.593 -3.020 -17.250 1.00 80.81 92 VAL A N 1
ATOM 741 C CA . VAL A 1 92 ? -5.538 -3.794 -16.586 1.00 80.81 92 VAL A CA 1
ATOM 742 C C . VAL A 1 92 ? -6.002 -4.313 -15.233 1.00 80.81 92 VAL A C 1
ATOM 744 O O . VAL A 1 92 ? -5.792 -5.488 -14.953 1.00 80.81 92 VAL A O 1
ATOM 747 N N . GLU A 1 93 ? -6.668 -3.500 -14.418 1.00 81.69 93 GLU A N 1
ATOM 748 C CA . GLU A 1 93 ? -7.231 -3.950 -13.139 1.00 81.69 93 GLU A CA 1
ATOM 749 C C . GLU A 1 93 ? -8.267 -5.064 -13.329 1.00 81.69 93 GLU A C 1
ATOM 751 O O . GLU A 1 93 ? -8.250 -6.064 -12.609 1.00 81.69 93 GLU A O 1
ATOM 756 N N . LYS A 1 94 ? -9.146 -4.933 -14.330 1.00 84.75 94 LYS A N 1
ATOM 757 C CA . LYS A 1 94 ? -10.111 -5.987 -14.683 1.00 84.75 94 LYS A CA 1
ATOM 758 C C . LYS A 1 94 ? -9.412 -7.258 -15.159 1.00 84.75 94 LYS A C 1
ATOM 760 O O . LYS A 1 94 ? -9.779 -8.351 -14.738 1.00 84.75 94 LYS A O 1
ATOM 765 N N . TYR A 1 95 ? -8.393 -7.122 -16.004 1.00 81.81 95 TYR A N 1
ATOM 766 C CA . TYR A 1 95 ? -7.616 -8.251 -16.503 1.00 81.81 95 TYR A CA 1
ATOM 767 C C . TYR A 1 95 ? -6.854 -8.953 -15.371 1.00 81.81 95 TYR A C 1
ATOM 769 O O . TYR A 1 95 ? -6.921 -10.173 -15.286 1.00 81.81 95 TYR A O 1
ATOM 777 N N . GLN A 1 96 ? -6.240 -8.212 -14.442 1.00 78.06 96 GLN A N 1
ATOM 778 C CA . GLN A 1 96 ? -5.559 -8.778 -13.269 1.00 78.06 96 GLN A CA 1
ATOM 779 C C . GLN A 1 96 ? -6.498 -9.589 -12.363 1.00 78.06 96 GLN A C 1
ATOM 781 O O . GLN A 1 96 ? -6.084 -10.592 -11.786 1.00 78.06 96 GLN A O 1
ATOM 786 N N . LYS A 1 97 ? -7.768 -9.183 -12.252 1.00 81.62 97 LYS A N 1
ATOM 787 C CA . LYS A 1 97 ? -8.791 -9.913 -11.484 1.00 81.62 97 LYS A CA 1
ATOM 788 C C . LYS A 1 97 ? -9.362 -11.127 -12.232 1.00 81.62 97 LYS A C 1
ATOM 790 O O . LYS A 1 97 ? -9.971 -11.989 -11.605 1.00 81.62 97 LYS A O 1
ATOM 795 N N . SER A 1 98 ? -9.174 -11.207 -13.549 1.00 80.94 98 SER A N 1
ATOM 796 C CA . SER A 1 98 ? -9.703 -12.283 -14.389 1.00 80.94 98 SER A CA 1
ATOM 797 C C . SER A 1 98 ? -8.896 -13.580 -14.259 1.00 80.94 98 SER A C 1
ATOM 799 O O . SER A 1 98 ? -7.679 -13.576 -14.063 1.00 80.94 98 SER A O 1
ATOM 801 N N . ASP A 1 99 ? -9.559 -14.719 -14.467 1.00 77.31 99 ASP A N 1
ATOM 802 C CA . ASP A 1 99 ? -8.915 -16.037 -14.489 1.00 77.31 99 ASP A CA 1
ATOM 803 C C . ASP A 1 99 ? -7.900 -16.191 -15.633 1.00 77.31 99 ASP A C 1
ATOM 805 O O . ASP A 1 99 ? -6.953 -16.975 -15.527 1.00 77.31 99 ASP A O 1
ATOM 809 N N . HIS A 1 100 ? -8.022 -15.381 -16.691 1.00 76.94 100 HIS A N 1
ATOM 810 C CA . HIS A 1 100 ? -7.022 -15.304 -17.757 1.00 76.94 100 HIS A CA 1
ATOM 811 C C . HIS A 1 100 ? -5.643 -14.880 -17.229 1.00 76.94 100 HIS A C 1
ATOM 813 O O . HIS A 1 100 ? -4.639 -15.496 -17.592 1.00 76.94 100 HIS A O 1
ATOM 819 N N . TYR A 1 101 ? -5.584 -13.904 -16.316 1.00 75.62 101 TYR A N 1
ATOM 820 C CA . TYR A 1 101 ? -4.323 -13.456 -15.723 1.00 75.62 101 TYR A CA 1
ATOM 821 C C . TYR A 1 101 ? -3.714 -14.512 -14.797 1.00 75.62 101 TYR A C 1
ATOM 823 O O . TYR A 1 101 ? -2.509 -14.763 -14.855 1.00 75.62 101 TYR A O 1
ATOM 831 N N . LYS A 1 102 ? -4.538 -15.227 -14.021 1.00 79.19 102 LYS A N 1
ATOM 832 C CA . LYS A 1 102 ? -4.076 -16.367 -13.205 1.00 79.19 102 LYS A CA 1
ATOM 833 C C . LYS A 1 102 ? -3.476 -17.475 -14.077 1.00 79.19 102 LYS A C 1
ATOM 835 O O . LYS A 1 102 ? -2.393 -17.980 -13.781 1.00 79.19 102 LYS A O 1
ATOM 840 N N . LYS A 1 103 ? -4.131 -17.811 -15.195 1.00 78.12 103 LYS A N 1
ATOM 841 C CA . LYS A 1 103 ? -3.645 -18.809 -16.162 1.00 78.12 103 LYS A CA 1
ATOM 842 C C . LYS A 1 103 ? -2.349 -18.366 -16.849 1.00 78.12 103 LYS A C 1
ATOM 844 O O . LYS A 1 103 ? -1.448 -19.186 -17.055 1.00 78.12 103 LYS A O 1
ATOM 849 N N . TYR A 1 104 ? -2.218 -17.076 -17.160 1.00 76.44 104 TYR A N 1
ATOM 850 C CA . TYR A 1 104 ? -0.977 -16.492 -17.668 1.00 76.44 104 TYR A CA 1
ATOM 851 C C . TYR A 1 104 ? 0.163 -16.618 -16.647 1.00 76.44 104 TYR A C 1
ATOM 853 O O . TYR A 1 104 ? 1.220 -17.148 -16.989 1.00 76.44 104 TYR A O 1
ATOM 861 N N . LEU A 1 105 ? -0.060 -16.239 -15.383 1.00 78.00 105 LEU A N 1
ATOM 862 C CA . LEU A 1 105 ? 0.932 -16.377 -14.310 1.00 78.00 105 LEU A CA 1
ATOM 863 C C . LEU A 1 105 ? 1.369 -17.833 -14.107 1.00 78.00 105 LEU A C 1
ATOM 865 O O . LEU A 1 105 ? 2.566 -18.106 -14.015 1.00 78.00 105 LEU A O 1
ATOM 869 N N . GLN A 1 106 ? 0.427 -18.780 -14.121 1.00 80.25 106 GLN A N 1
ATOM 870 C CA . GLN A 1 106 ? 0.732 -20.209 -14.014 1.00 80.25 106 GLN A CA 1
ATOM 871 C C . GLN A 1 106 ? 1.581 -20.702 -15.197 1.00 80.25 106 GLN A C 1
ATOM 873 O O . GLN A 1 106 ? 2.546 -21.445 -15.013 1.00 80.25 106 GLN A O 1
ATOM 878 N N . THR A 1 107 ? 1.271 -20.242 -16.412 1.00 77.75 107 THR A N 1
ATOM 879 C CA . THR A 1 107 ? 2.034 -20.579 -17.623 1.00 77.75 107 THR A CA 1
ATOM 880 C C . THR A 1 107 ? 3.451 -20.004 -17.563 1.00 77.75 107 THR A C 1
ATOM 882 O O . THR A 1 107 ? 4.420 -20.700 -17.872 1.00 77.75 107 THR A O 1
ATOM 885 N N . VAL A 1 108 ? 3.598 -18.752 -17.126 1.00 74.69 108 VAL A N 1
ATOM 886 C CA . VAL A 1 108 ? 4.903 -18.097 -16.954 1.00 74.69 108 VAL A CA 1
ATOM 887 C C . VAL A 1 108 ? 5.738 -18.814 -15.889 1.00 74.69 108 VAL A C 1
ATOM 889 O O . VAL A 1 108 ? 6.905 -19.119 -16.144 1.00 74.69 108 VAL A O 1
ATOM 892 N N . ALA A 1 109 ? 5.145 -19.164 -14.745 1.00 79.75 109 ALA A N 1
ATOM 893 C CA . ALA A 1 109 ? 5.812 -19.916 -13.683 1.00 79.75 1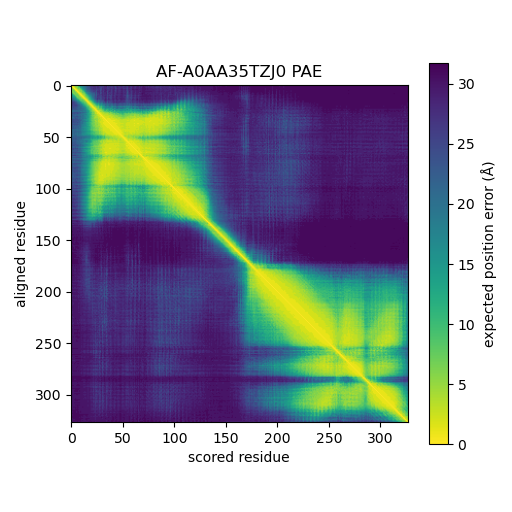09 ALA A CA 1
ATOM 894 C C . ALA A 1 109 ? 6.268 -21.307 -14.160 1.00 79.75 109 ALA A C 1
ATOM 896 O O . ALA A 1 109 ? 7.420 -21.695 -13.950 1.00 79.75 109 ALA A O 1
ATOM 897 N N . ALA A 1 110 ? 5.416 -22.035 -14.890 1.00 81.06 110 ALA A N 1
ATOM 898 C CA . ALA A 1 110 ? 5.766 -23.332 -15.469 1.00 81.06 110 ALA A CA 1
ATOM 899 C C . ALA A 1 110 ? 6.933 -23.226 -16.472 1.00 81.06 110 ALA A C 1
ATOM 901 O O . ALA A 1 110 ? 7.838 -24.069 -16.486 1.00 81.06 110 ALA A O 1
ATOM 902 N N . LEU A 1 111 ? 6.964 -22.166 -17.288 1.00 79.38 111 LEU A N 1
ATOM 903 C CA . LEU A 1 111 ? 8.074 -21.902 -18.207 1.00 79.38 111 LEU A CA 1
ATOM 904 C C . LEU A 1 111 ? 9.379 -21.594 -17.463 1.00 79.38 111 LEU A C 1
ATOM 906 O O . LEU A 1 111 ? 10.432 -22.093 -17.870 1.00 79.38 111 LEU A O 1
ATOM 910 N N . GLN A 1 112 ? 9.330 -20.824 -16.374 1.00 77.50 112 GLN A N 1
ATOM 911 C CA . GLN A 1 112 ? 10.502 -20.527 -15.544 1.00 77.50 112 GLN A CA 1
ATOM 912 C C . GLN A 1 112 ? 11.055 -21.787 -14.867 1.00 77.50 112 GLN A C 1
ATOM 914 O O . GLN A 1 112 ? 12.253 -22.062 -14.974 1.00 77.50 112 GLN A O 1
ATOM 919 N N . GLN A 1 113 ? 10.192 -22.615 -14.269 1.00 80.25 113 GLN A N 1
ATOM 920 C CA . GLN A 1 113 ? 10.601 -23.892 -13.677 1.00 80.25 113 GLN A CA 1
ATOM 921 C C . GLN A 1 113 ? 11.229 -24.825 -14.721 1.00 80.25 113 GLN A C 1
ATOM 923 O O . GLN A 1 113 ? 12.267 -25.441 -14.475 1.00 80.25 113 GLN A O 1
ATOM 928 N N . ARG A 1 114 ? 10.660 -24.891 -15.933 1.00 81.81 114 ARG A N 1
ATOM 929 C CA . ARG A 1 114 ? 11.235 -25.669 -17.040 1.00 81.81 114 ARG A CA 1
ATOM 930 C C . ARG A 1 114 ? 12.622 -25.162 -17.444 1.00 81.81 114 ARG A C 1
ATOM 932 O O . ARG A 1 114 ? 13.485 -25.970 -17.789 1.00 81.81 114 ARG A O 1
ATOM 939 N N . GLN A 1 115 ? 12.857 -23.850 -17.418 1.00 79.38 115 GLN A N 1
ATOM 940 C CA . GLN A 1 115 ? 14.180 -23.284 -17.699 1.00 79.38 115 GLN A CA 1
ATOM 941 C C . GLN A 1 115 ? 15.195 -23.621 -16.601 1.00 79.38 115 GLN A C 1
ATOM 943 O O . GLN A 1 115 ? 16.321 -23.993 -16.929 1.00 79.38 115 GLN A O 1
ATOM 948 N N . GLN A 1 116 ? 14.802 -23.554 -15.326 1.00 77.94 116 GLN A N 1
ATOM 949 C CA . GLN A 1 116 ? 15.661 -23.938 -14.201 1.00 77.94 116 GLN A CA 1
ATOM 950 C C . GLN A 1 116 ? 16.022 -25.428 -14.251 1.00 77.94 116 GLN A C 1
ATOM 952 O O . GLN A 1 116 ? 17.202 -25.768 -14.201 1.00 77.94 116 GLN A O 1
ATOM 957 N N . ARG A 1 117 ? 15.042 -26.312 -14.489 1.00 82.00 117 ARG A N 1
ATOM 958 C CA . ARG A 1 117 ? 15.278 -27.759 -14.663 1.00 82.00 117 ARG A CA 1
ATOM 959 C C . ARG A 1 117 ? 16.272 -28.048 -15.790 1.00 82.00 117 ARG A C 1
ATOM 961 O O . ARG A 1 117 ? 17.210 -28.813 -15.595 1.00 82.00 117 ARG A O 1
ATOM 968 N N . LYS A 1 118 ? 16.138 -27.373 -16.938 1.00 82.81 118 LYS A N 1
ATOM 969 C CA . LYS A 1 118 ? 17.088 -27.501 -18.060 1.00 82.81 118 LYS A CA 1
ATOM 970 C C . LYS A 1 118 ? 18.500 -27.006 -17.729 1.00 82.81 118 LYS A C 1
ATOM 972 O O . LYS A 1 118 ? 19.458 -27.528 -18.297 1.00 82.81 118 LYS A O 1
ATOM 977 N N . LYS A 1 119 ? 18.646 -25.991 -16.870 1.00 78.88 119 LYS A N 1
ATOM 978 C CA . LYS A 1 119 ? 19.963 -25.521 -16.406 1.00 78.88 119 LYS A CA 1
ATOM 979 C C . LYS A 1 119 ? 20.618 -26.560 -15.492 1.00 78.88 119 LYS A C 1
ATOM 981 O O . LYS A 1 119 ? 21.747 -26.954 -15.765 1.00 78.88 119 LYS A O 1
ATOM 986 N N . VAL A 1 120 ? 19.877 -27.073 -14.507 1.00 79.31 120 VAL A N 1
ATOM 987 C CA . VAL A 1 120 ? 20.356 -28.112 -13.576 1.00 79.31 120 VAL A CA 1
ATOM 988 C C . VAL A 1 120 ? 20.729 -29.400 -14.317 1.00 79.31 120 VAL A C 1
ATOM 990 O O . VAL A 1 120 ? 21.797 -29.961 -14.088 1.00 79.31 120 VAL A O 1
ATOM 993 N N . GLU A 1 121 ? 19.911 -29.840 -15.277 1.00 83.31 121 GLU A N 1
ATOM 994 C CA . GLU A 1 121 ? 20.193 -31.040 -16.078 1.00 83.31 121 GLU A CA 1
ATOM 995 C C . GLU A 1 121 ? 21.479 -30.891 -16.918 1.00 83.31 121 GLU A C 1
ATOM 997 O O . GLU A 1 121 ? 22.267 -31.833 -17.045 1.00 83.31 121 GLU A O 1
ATOM 1002 N N . LYS A 1 122 ? 21.737 -29.694 -17.466 1.00 80.75 122 LYS A N 1
ATOM 1003 C CA . LYS A 1 122 ? 22.989 -29.395 -18.179 1.00 80.75 122 LYS A CA 1
ATOM 1004 C C . LYS A 1 122 ? 24.201 -29.410 -17.247 1.00 80.75 122 LYS A C 1
ATOM 1006 O O . LYS A 1 122 ? 25.245 -29.929 -17.642 1.00 80.75 122 LYS A O 1
ATOM 1011 N N . GLU A 1 123 ? 24.079 -28.882 -16.031 1.00 76.75 123 GLU A N 1
ATOM 1012 C CA . GLU A 1 123 ? 25.158 -28.916 -15.035 1.00 76.75 123 GLU A CA 1
ATOM 1013 C C . GLU A 1 123 ? 25.466 -30.338 -14.556 1.00 76.75 123 GLU A C 1
ATOM 1015 O O . GLU A 1 123 ? 26.636 -30.717 -14.483 1.00 76.75 123 GLU A O 1
ATOM 1020 N N . GLN A 1 124 ? 24.444 -31.164 -14.315 1.00 75.31 124 GLN A N 1
ATOM 1021 C CA . GLN A 1 124 ? 24.626 -32.571 -13.943 1.00 75.31 124 GLN A CA 1
ATOM 1022 C C . GLN A 1 124 ? 25.287 -33.380 -15.067 1.00 75.31 124 GLN A C 1
ATOM 1024 O O . GLN A 1 124 ? 26.226 -34.136 -14.811 1.00 75.31 124 GLN A O 1
ATOM 1029 N N . LYS A 1 125 ? 24.882 -33.172 -16.329 1.00 79.12 125 LYS A N 1
ATOM 1030 C CA . LYS A 1 125 ? 25.545 -33.783 -17.497 1.00 79.12 125 LYS A CA 1
ATOM 1031 C C . LYS A 1 125 ? 27.003 -33.332 -17.639 1.00 79.12 125 LYS A C 1
ATOM 1033 O O . LYS A 1 125 ? 27.848 -34.144 -18.010 1.00 79.12 125 LYS A O 1
ATOM 1038 N N . LYS A 1 126 ? 27.324 -32.074 -17.310 1.00 75.31 126 LYS A N 1
ATOM 1039 C CA . LYS A 1 126 ? 28.706 -31.560 -17.312 1.00 75.31 126 LYS A CA 1
ATOM 1040 C C . LYS A 1 126 ? 29.555 -32.204 -16.206 1.00 75.31 126 LYS A C 1
ATOM 1042 O O . LYS A 1 126 ? 30.678 -32.609 -16.483 1.00 75.31 126 LYS A O 1
ATOM 1047 N N . LYS A 1 127 ? 29.005 -32.379 -14.996 1.00 73.12 127 LYS A N 1
ATOM 1048 C CA . LYS A 1 127 ? 29.684 -33.058 -13.874 1.00 73.12 127 LYS A CA 1
ATOM 1049 C C . LYS A 1 127 ? 29.913 -34.553 -14.135 1.00 73.12 127 LYS A C 1
ATOM 1051 O O . LYS A 1 127 ? 31.009 -35.041 -13.887 1.00 73.12 127 LYS A O 1
ATOM 1056 N N . LYS A 1 128 ? 28.934 -35.257 -14.718 1.00 71.25 128 LYS A N 1
ATOM 1057 C CA . LYS A 1 128 ? 29.046 -36.693 -15.049 1.00 71.25 128 LYS A CA 1
ATOM 1058 C C . LYS A 1 128 ? 30.049 -36.974 -16.179 1.00 71.25 128 LYS A C 1
ATOM 1060 O O . LYS A 1 128 ? 30.707 -38.007 -16.172 1.00 71.25 128 LYS A O 1
ATOM 1065 N N . LYS A 1 129 ? 30.218 -36.038 -17.125 1.00 68.69 129 LYS A N 1
ATOM 1066 C CA . LYS A 1 129 ? 31.296 -36.102 -18.131 1.00 68.69 129 LYS A CA 1
ATOM 1067 C C . LYS A 1 129 ? 32.685 -35.859 -17.531 1.00 68.69 129 LYS A C 1
ATOM 1069 O O . LYS A 1 129 ? 33.643 -36.449 -18.009 1.00 68.69 129 LYS A O 1
ATOM 1074 N N . LEU A 1 130 ? 32.792 -35.037 -16.483 1.00 56.47 130 LEU A N 1
ATOM 1075 C CA . LEU A 1 130 ? 34.061 -34.773 -15.794 1.00 56.47 130 LEU A CA 1
ATOM 1076 C C . LEU A 1 130 ? 34.513 -35.944 -14.901 1.00 56.47 130 LEU A C 1
ATOM 1078 O O . LEU A 1 130 ? 35.709 -36.154 -14.743 1.00 56.47 130 LEU A O 1
ATOM 1082 N N . SER A 1 131 ? 33.580 -36.728 -14.345 1.00 54.91 131 SER A N 1
ATOM 1083 C CA . SER A 1 131 ? 33.900 -37.882 -13.487 1.00 54.91 131 SER A CA 1
ATOM 1084 C C . SER A 1 131 ? 34.190 -39.183 -14.250 1.00 54.91 131 SER A C 1
ATOM 1086 O O . SER A 1 131 ? 34.679 -40.131 -13.653 1.00 54.91 131 SER A O 1
ATOM 1088 N N . SER A 1 132 ? 33.896 -39.249 -15.554 1.00 54.81 132 SER A N 1
ATOM 1089 C CA . SER A 1 132 ? 34.116 -40.440 -16.396 1.00 54.81 132 SER A CA 1
ATOM 1090 C C . SER A 1 132 ? 35.518 -40.511 -17.025 1.00 54.81 132 SER A C 1
ATOM 1092 O O . SER A 1 132 ? 35.803 -41.458 -17.751 1.00 54.81 132 SER A O 1
ATOM 1094 N N . SER A 1 133 ? 36.393 -39.531 -16.776 1.00 52.19 133 SER A N 1
ATOM 1095 C CA . SER A 1 133 ? 37.753 -39.470 -17.334 1.00 52.19 133 SER A CA 1
ATOM 1096 C C . SER A 1 133 ? 38.811 -39.608 -16.235 1.00 52.19 133 SER A C 1
ATOM 1098 O O . SER A 1 133 ? 39.617 -38.701 -16.026 1.00 52.19 133 SER A O 1
ATOM 1100 N N . LYS A 1 134 ? 38.793 -40.717 -15.486 1.00 43.81 134 LYS A N 1
ATOM 1101 C CA . LYS A 1 134 ? 39.906 -41.077 -14.594 1.00 43.81 134 LYS A CA 1
ATOM 1102 C C . LYS A 1 134 ? 40.002 -42.595 -14.398 1.00 43.81 134 LYS A C 1
ATOM 1104 O O . LYS A 1 134 ? 39.464 -43.141 -13.444 1.00 43.81 134 LYS A O 1
ATOM 1109 N N . GLN A 1 135 ? 40.716 -43.256 -15.306 1.00 36.44 135 GLN A N 1
ATOM 1110 C CA . GLN A 1 135 ? 41.449 -44.493 -15.023 1.00 36.44 135 GLN A CA 1
ATOM 1111 C C . GLN A 1 135 ? 42.868 -44.360 -15.609 1.00 36.44 135 GLN A C 1
ATOM 1113 O O . GLN A 1 135 ? 42.994 -43.862 -16.730 1.00 36.44 135 GLN A O 1
ATOM 1118 N N . PRO A 1 136 ? 43.923 -44.725 -14.857 1.00 42.47 136 PRO A N 1
ATOM 1119 C CA . PRO A 1 136 ? 45.313 -44.644 -15.303 1.00 42.47 136 PRO A CA 1
ATOM 1120 C C . PRO A 1 136 ? 45.787 -45.978 -15.911 1.00 42.47 136 PRO A C 1
ATOM 1122 O O . PRO A 1 136 ? 45.370 -47.029 -15.424 1.00 42.47 136 PRO A O 1
ATOM 1125 N N . PRO A 1 137 ? 46.719 -45.974 -16.878 1.00 41.09 137 PRO A N 1
ATOM 1126 C CA . PRO A 1 137 ? 47.594 -47.113 -17.105 1.00 41.09 137 PRO A CA 1
ATOM 1127 C C . PRO A 1 137 ? 48.999 -46.836 -16.543 1.00 41.09 137 PRO A C 1
ATOM 1129 O O . PRO A 1 137 ? 49.582 -45.774 -16.766 1.00 41.09 137 PRO A O 1
ATOM 1132 N N . GLN A 1 138 ? 49.515 -47.804 -15.786 1.00 33.16 138 GLN A N 1
ATOM 1133 C CA . GLN A 1 138 ? 50.931 -47.976 -15.451 1.00 33.16 138 GLN A CA 1
ATOM 1134 C C . GLN A 1 138 ? 51.584 -48.900 -16.490 1.00 33.16 138 GLN A C 1
ATOM 1136 O O . GLN A 1 138 ? 50.927 -49.833 -16.946 1.00 33.16 138 GLN A O 1
ATOM 1141 N N . GLY A 1 139 ? 52.882 -48.699 -16.744 1.00 31.94 139 GLY A N 1
ATOM 1142 C CA . GLY A 1 139 ? 53.809 -49.800 -17.038 1.00 31.94 139 GLY A CA 1
ATOM 1143 C C . GLY A 1 139 ? 54.558 -49.766 -18.374 1.00 31.94 139 GLY A C 1
ATOM 1144 O O . GLY A 1 139 ? 53.979 -50.085 -19.400 1.00 31.94 139 GLY A O 1
ATOM 1145 N N . GLU A 1 140 ? 55.861 -49.482 -18.264 1.00 30.28 140 GLU A N 1
ATOM 1146 C CA . GLU A 1 140 ? 56.989 -50.125 -18.975 1.00 30.28 140 GLU A CA 1
ATOM 1147 C C . GLU A 1 140 ? 57.422 -49.706 -20.403 1.00 30.28 140 GLU A C 1
ATOM 1149 O O . GLU A 1 140 ? 56.866 -50.095 -21.421 1.00 30.28 140 GLU A O 1
ATOM 1154 N N . GLU A 1 141 ? 58.525 -48.940 -20.394 1.00 28.61 141 GLU A N 1
ATOM 1155 C CA . GLU A 1 141 ? 59.881 -49.343 -20.830 1.00 28.61 141 GLU A CA 1
ATOM 1156 C C . GLU A 1 141 ? 60.374 -49.143 -22.282 1.00 28.61 141 GLU A C 1
ATOM 1158 O O . GLU A 1 141 ? 59.773 -49.540 -23.273 1.00 28.61 141 GLU A O 1
ATOM 1163 N N . THR A 1 142 ? 61.614 -48.632 -22.312 1.00 28.64 142 THR A N 1
ATOM 1164 C CA . THR A 1 142 ? 62.668 -48.646 -23.346 1.00 28.64 142 THR A CA 1
ATOM 1165 C C . THR A 1 142 ? 62.776 -47.502 -24.374 1.00 28.64 142 THR A C 1
ATOM 1167 O O . THR A 1 142 ? 61.956 -47.287 -25.260 1.00 28.64 142 THR A O 1
ATOM 1170 N N . ALA A 1 143 ? 63.884 -46.768 -24.209 1.00 30.72 143 ALA A N 1
ATOM 1171 C CA . ALA A 1 143 ? 64.576 -45.876 -25.145 1.00 30.72 143 ALA A CA 1
ATOM 1172 C C . ALA A 1 143 ? 65.432 -46.709 -26.152 1.00 30.72 143 ALA A C 1
ATOM 1174 O O . ALA A 1 143 ? 65.315 -47.933 -26.105 1.00 30.72 143 ALA A O 1
ATOM 1175 N N . PRO A 1 144 ? 66.383 -46.164 -26.957 1.00 41.66 144 PRO A N 1
ATOM 1176 C CA . PRO A 1 144 ? 66.711 -44.771 -27.292 1.00 41.66 144 PRO A CA 1
ATOM 1177 C C . PRO A 1 144 ? 66.980 -44.500 -28.804 1.00 41.66 144 PRO A C 1
ATOM 1179 O O . PRO A 1 144 ? 67.006 -45.392 -29.641 1.00 41.66 144 PRO A O 1
ATOM 1182 N N . ALA A 1 145 ? 67.178 -43.205 -29.083 1.00 29.42 145 ALA A N 1
ATOM 1183 C CA . ALA A 1 145 ? 67.927 -42.517 -30.147 1.00 29.42 145 ALA A CA 1
ATOM 1184 C C . ALA A 1 145 ? 68.722 -43.308 -31.211 1.00 29.42 145 ALA A C 1
ATOM 1186 O O . ALA A 1 145 ? 69.436 -44.239 -30.871 1.00 29.42 145 ALA A O 1
ATOM 1187 N N . GLU A 1 146 ? 68.755 -42.774 -32.444 1.00 31.42 146 GLU A N 1
ATOM 1188 C CA . GLU A 1 146 ? 69.988 -42.305 -33.121 1.00 31.42 146 GLU A CA 1
ATOM 1189 C C . GLU A 1 146 ? 69.683 -41.492 -34.418 1.00 31.42 146 GLU A C 1
ATOM 1191 O O . GLU A 1 146 ? 68.519 -41.430 -34.821 1.00 31.42 146 GLU A O 1
ATOM 1196 N N . PRO A 1 147 ? 70.660 -40.744 -34.992 1.00 39.56 147 PRO A N 1
ATOM 1197 C CA . PRO A 1 147 ? 70.444 -39.393 -35.520 1.00 39.56 147 PRO A CA 1
ATOM 1198 C C . PRO A 1 147 ? 70.716 -39.196 -37.032 1.00 39.56 147 PRO A C 1
ATOM 1200 O O . PRO A 1 147 ? 71.233 -40.064 -37.722 1.00 39.56 147 PRO A O 1
ATOM 1203 N N . ALA A 1 148 ? 70.491 -37.941 -37.444 1.00 28.72 148 ALA A N 1
ATOM 1204 C CA . ALA A 1 148 ? 71.269 -37.148 -38.407 1.00 28.72 148 ALA A CA 1
ATOM 1205 C C . ALA A 1 148 ? 70.839 -37.066 -39.887 1.00 28.72 148 ALA A C 1
ATOM 1207 O O . ALA A 1 148 ? 70.475 -38.045 -40.527 1.00 28.72 148 ALA A O 1
ATOM 1208 N N . THR A 1 149 ? 71.040 -35.832 -40.396 1.00 30.47 149 THR A N 1
ATOM 1209 C CA . THR A 1 149 ? 71.210 -35.385 -41.801 1.00 30.47 149 THR A CA 1
ATOM 1210 C C . THR A 1 149 ? 69.951 -35.471 -42.682 1.00 30.47 149 THR A C 1
ATOM 1212 O O . THR A 1 149 ? 69.345 -36.519 -42.792 1.00 30.47 149 THR A O 1
ATOM 1215 N N . GLU A 1 150 ? 69.414 -34.413 -43.303 1.00 32.12 150 GLU A N 1
ATOM 1216 C CA . GLU A 1 150 ? 70.043 -33.361 -44.117 1.00 32.12 150 GLU A CA 1
ATOM 1217 C C . GLU A 1 150 ? 69.012 -32.246 -44.458 1.00 32.12 150 GLU A C 1
ATOM 1219 O O . GLU A 1 150 ? 67.835 -32.534 -44.674 1.00 32.12 150 GLU A O 1
ATOM 1224 N N . SER A 1 151 ? 69.438 -30.977 -44.546 1.00 33.12 151 SER A N 1
ATOM 1225 C CA . SER A 1 151 ? 68.648 -29.867 -45.127 1.00 33.12 151 SER A CA 1
ATOM 1226 C C . SER A 1 151 ? 68.924 -29.765 -46.634 1.00 33.12 151 SER A C 1
ATOM 1228 O O . SER A 1 151 ? 70.074 -29.953 -47.028 1.00 33.12 151 SER A O 1
ATOM 1230 N N . PRO A 1 152 ? 67.949 -29.350 -47.473 1.00 39.72 152 PRO A N 1
ATOM 1231 C CA . PRO A 1 152 ? 68.095 -28.015 -48.072 1.00 39.72 152 PRO A CA 1
ATOM 1232 C C . PRO A 1 152 ? 66.781 -27.218 -48.292 1.00 39.72 152 PRO A C 1
ATOM 1234 O O . PRO A 1 152 ? 65.786 -27.710 -48.810 1.00 39.72 152 PRO A O 1
ATOM 1237 N N . SER A 1 153 ? 66.841 -25.938 -47.903 1.00 31.20 153 SER A N 1
ATOM 1238 C CA . SER A 1 153 ? 66.259 -24.712 -48.505 1.00 31.20 153 SER A CA 1
ATOM 1239 C C . SER A 1 153 ? 64.921 -24.703 -49.300 1.00 31.20 153 SER A C 1
ATOM 1241 O O . SER A 1 153 ? 64.894 -25.091 -50.461 1.00 31.20 153 SER A O 1
ATOM 1243 N N . LEU A 1 154 ? 63.907 -24.048 -48.690 1.00 38.97 154 LEU A N 1
ATOM 1244 C CA . LEU A 1 154 ? 62.958 -22.981 -49.151 1.00 38.97 154 LEU A CA 1
ATOM 1245 C C . LEU A 1 154 ? 62.213 -23.079 -50.516 1.00 38.97 154 LEU A C 1
ATOM 1247 O O . LEU A 1 154 ? 62.832 -23.328 -51.545 1.00 38.97 154 LEU A O 1
ATOM 1251 N N . PRO A 1 155 ? 60.894 -22.747 -50.566 1.00 44.09 155 PRO A N 1
ATOM 1252 C CA . PRO A 1 155 ? 60.429 -21.341 -50.624 1.00 44.09 155 PRO A CA 1
ATOM 1253 C C . PRO A 1 155 ? 59.229 -20.996 -49.695 1.00 44.09 155 PRO A C 1
ATOM 1255 O O . PRO A 1 155 ? 58.564 -21.888 -49.170 1.00 44.09 155 PRO A O 1
ATOM 1258 N N . PRO A 1 156 ? 58.947 -19.696 -49.450 1.00 49.09 156 PRO A N 1
ATOM 1259 C CA . PRO A 1 156 ? 57.952 -19.235 -48.471 1.00 49.09 156 PRO A CA 1
ATOM 1260 C C . PRO A 1 156 ? 56.501 -19.503 -48.918 1.00 49.09 156 PRO A C 1
ATOM 1262 O O . PRO A 1 156 ? 56.214 -19.415 -50.115 1.00 49.09 156 PRO A O 1
ATOM 1265 N N . PRO A 1 157 ? 55.548 -19.751 -47.993 1.00 45.19 157 PRO A N 1
ATOM 1266 C CA . PRO A 1 157 ? 54.144 -19.863 -48.358 1.00 45.19 157 PRO A CA 1
ATOM 1267 C C . PRO A 1 157 ? 53.622 -18.523 -48.891 1.00 45.19 157 PRO A C 1
ATOM 1269 O O . PRO A 1 157 ? 53.644 -17.484 -48.230 1.00 45.19 157 PRO A O 1
ATOM 1272 N N . SER A 1 158 ? 53.160 -18.597 -50.132 1.00 38.62 158 SER A N 1
ATOM 1273 C CA . SER A 1 158 ? 52.501 -17.577 -50.933 1.00 38.62 158 SER A CA 1
ATOM 1274 C C . SER A 1 158 ? 51.462 -16.759 -50.158 1.00 38.62 158 SER A C 1
ATOM 1276 O O . SER A 1 158 ? 50.462 -17.280 -49.663 1.00 38.62 158 SER A O 1
ATOM 1278 N N . ARG A 1 159 ? 51.692 -15.443 -50.137 1.00 47.50 159 ARG A N 1
ATOM 1279 C CA . ARG A 1 159 ? 50.743 -14.388 -49.767 1.00 47.50 159 ARG A CA 1
ATOM 1280 C C . ARG A 1 159 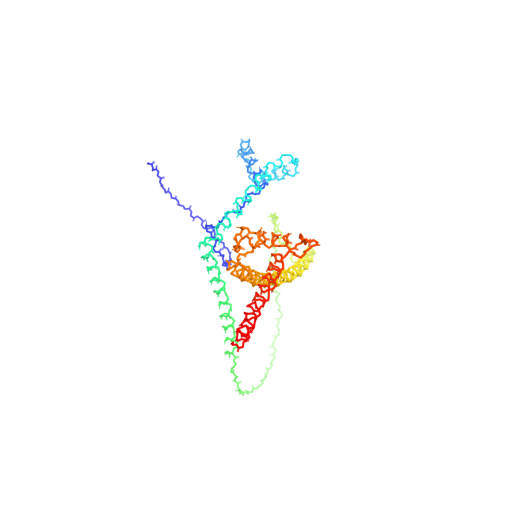? 49.485 -14.489 -50.653 1.00 47.50 159 ARG A C 1
ATOM 1282 O O . ARG A 1 159 ? 49.643 -14.543 -51.874 1.00 47.50 159 ARG A O 1
ATOM 1289 N N . PRO A 1 160 ? 48.255 -14.486 -50.104 1.00 47.03 160 PRO A N 1
ATOM 1290 C CA . PRO A 1 160 ? 47.055 -14.411 -50.933 1.00 47.03 160 PRO A CA 1
ATOM 1291 C C . PRO A 1 160 ? 47.006 -13.063 -51.684 1.00 47.03 160 PRO A C 1
ATOM 1293 O O . PRO A 1 160 ? 47.540 -12.064 -51.186 1.00 47.03 160 PRO A O 1
ATOM 1296 N N . PRO A 1 161 ? 46.407 -13.021 -52.888 1.00 45.69 161 PRO A N 1
ATOM 1297 C CA . PRO A 1 161 ? 46.446 -11.849 -53.759 1.00 45.69 161 PRO A CA 1
ATOM 1298 C C . PRO A 1 161 ? 45.720 -10.650 -53.124 1.00 45.69 161 PRO A C 1
ATOM 1300 O O . PRO A 1 161 ? 44.782 -10.842 -52.344 1.00 45.69 161 PRO A O 1
ATOM 1303 N N . PRO A 1 162 ? 46.116 -9.404 -53.448 1.00 42.16 162 PRO A N 1
ATOM 1304 C CA . PRO A 1 162 ? 45.425 -8.225 -52.951 1.00 42.16 162 PRO A CA 1
ATOM 1305 C C . PRO A 1 162 ? 44.033 -8.169 -53.585 1.00 42.16 162 PRO A C 1
ATOM 1307 O O . PRO A 1 162 ? 43.896 -8.072 -54.806 1.00 42.16 162 PRO A O 1
ATOM 1310 N N . LEU A 1 163 ? 42.990 -8.242 -52.757 1.00 37.97 163 LEU A N 1
ATOM 1311 C CA . LEU A 1 163 ? 41.623 -8.025 -53.215 1.00 37.97 163 LEU A CA 1
ATOM 1312 C C . LEU A 1 163 ? 41.501 -6.586 -53.728 1.00 37.97 163 LEU A C 1
ATOM 1314 O O . LEU A 1 163 ? 41.814 -5.621 -53.031 1.00 37.97 163 LEU A O 1
ATOM 1318 N N . SER A 1 164 ? 41.103 -6.480 -54.993 1.00 39.84 164 SER A N 1
ATOM 1319 C CA . SER A 1 164 ? 41.018 -5.240 -55.754 1.00 39.84 164 SER A CA 1
ATOM 1320 C C . SER A 1 164 ? 40.022 -4.271 -55.110 1.00 39.84 164 SER A C 1
ATOM 1322 O O . SER A 1 164 ? 38.851 -4.597 -54.912 1.00 39.84 164 SER A O 1
ATOM 1324 N N . LEU A 1 165 ? 40.496 -3.067 -54.793 1.00 45.47 165 LEU A N 1
ATOM 1325 C CA . LEU A 1 165 ? 39.705 -1.982 -54.227 1.00 45.47 165 LEU A CA 1
ATOM 1326 C C . LEU A 1 165 ? 38.836 -1.354 -55.330 1.00 45.47 165 LEU A C 1
ATOM 1328 O O . LEU A 1 165 ? 39.247 -0.411 -56.000 1.00 45.47 165 LEU A O 1
ATOM 1332 N N . LYS A 1 166 ? 37.622 -1.878 -55.522 1.00 40.78 166 LYS A N 1
ATOM 1333 C CA . LYS A 1 166 ? 36.536 -1.176 -56.222 1.00 40.78 166 LYS A CA 1
ATOM 1334 C C . LYS A 1 166 ? 35.312 -1.066 -55.310 1.00 40.78 166 LYS A C 1
ATOM 1336 O O . LYS A 1 166 ? 34.470 -1.948 -55.247 1.00 40.78 166 LYS A O 1
ATOM 1341 N N . GLN A 1 167 ? 35.322 0.030 -54.554 1.00 45.41 167 GLN A N 1
ATOM 1342 C CA . GLN A 1 167 ? 34.212 0.912 -54.176 1.00 45.41 167 GLN A CA 1
ATOM 1343 C C . GLN A 1 167 ? 32.772 0.349 -54.174 1.00 45.41 167 GLN A C 1
ATOM 1345 O O . GLN A 1 167 ? 32.169 0.217 -55.231 1.00 45.41 167 GLN A O 1
ATOM 1350 N N . SER A 1 168 ? 32.177 0.202 -52.980 1.00 39.47 168 SER A N 1
ATOM 1351 C CA . SER A 1 168 ? 31.022 1.007 -52.512 1.00 39.47 168 SER A CA 1
ATOM 1352 C C . SER A 1 168 ? 30.422 0.405 -51.233 1.00 39.47 168 SER A C 1
ATOM 1354 O O . SER A 1 168 ? 29.724 -0.598 -51.322 1.00 39.47 168 SER A O 1
ATOM 1356 N N . PHE A 1 169 ? 30.615 1.012 -50.055 1.00 38.69 169 PHE A N 1
ATOM 1357 C CA . PHE A 1 169 ? 29.816 0.655 -48.871 1.00 38.69 169 PHE A CA 1
ATOM 1358 C C . PHE A 1 169 ? 29.526 1.872 -47.987 1.00 38.69 169 PHE A C 1
ATOM 1360 O O . PHE A 1 169 ? 30.427 2.560 -47.514 1.00 38.69 169 PHE A O 1
ATOM 1367 N N . VAL A 1 170 ? 28.232 2.118 -47.784 1.00 45.59 170 VAL A N 1
ATOM 1368 C CA . VAL A 1 170 ? 27.645 3.130 -46.899 1.00 45.59 170 VAL A CA 1
ATOM 1369 C C . VAL A 1 170 ? 27.217 2.433 -45.601 1.00 45.59 170 VAL A C 1
ATOM 1371 O O . VAL A 1 170 ? 26.694 1.325 -45.652 1.00 45.59 170 VAL A O 1
ATOM 1374 N N . ALA A 1 171 ? 27.437 3.092 -44.455 1.00 46.09 171 ALA A N 1
ATOM 1375 C CA . ALA A 1 171 ? 26.938 2.742 -43.113 1.00 46.09 171 ALA A CA 1
ATOM 1376 C C . ALA A 1 171 ? 27.085 1.258 -42.701 1.00 46.09 171 ALA A C 1
ATOM 1378 O O . ALA A 1 171 ? 26.111 0.563 -42.426 1.00 46.09 171 ALA A O 1
ATOM 1379 N N . GLY A 1 172 ? 28.329 0.783 -42.636 1.00 46.50 172 GLY A N 1
ATOM 1380 C CA . GLY A 1 172 ? 28.671 -0.587 -42.235 1.00 46.50 172 GLY A CA 1
ATOM 1381 C C . GLY A 1 172 ? 30.161 -0.879 -42.387 1.00 46.50 172 GLY A C 1
ATOM 1382 O O . GLY A 1 172 ? 30.534 -1.974 -42.789 1.00 46.50 172 GLY A O 1
ATOM 1383 N N . THR A 1 173 ? 31.013 0.124 -42.164 1.00 44.47 173 THR A N 1
ATOM 1384 C CA . THR A 1 173 ? 32.448 0.021 -42.433 1.00 44.47 173 THR A CA 1
ATOM 1385 C C . THR A 1 173 ? 33.083 -0.963 -41.461 1.00 44.47 173 THR A C 1
ATOM 1387 O O . THR A 1 173 ? 33.279 -0.634 -40.290 1.00 44.47 173 THR A O 1
ATOM 1390 N N . GLU A 1 174 ? 33.413 -2.159 -41.948 1.00 63.28 174 GLU A N 1
ATOM 1391 C CA . GLU A 1 174 ? 34.434 -3.004 -41.336 1.00 63.28 174 GLU A CA 1
ATOM 1392 C C . GLU A 1 174 ? 35.680 -2.137 -41.145 1.00 63.28 174 GLU A C 1
ATOM 1394 O O . GLU A 1 174 ? 36.334 -1.739 -42.109 1.00 63.28 174 GLU A O 1
ATOM 1399 N N . ILE A 1 175 ? 35.950 -1.753 -39.896 1.00 64.12 175 ILE A N 1
ATOM 1400 C CA . ILE A 1 175 ? 37.141 -0.980 -39.566 1.00 64.12 175 ILE A CA 1
ATOM 1401 C C . ILE A 1 175 ? 38.314 -1.945 -39.741 1.00 64.12 175 ILE A C 1
ATOM 1403 O O . ILE A 1 175 ? 38.351 -2.956 -39.032 1.00 64.12 175 ILE A O 1
ATOM 1407 N N . PRO A 1 176 ? 39.254 -1.691 -40.670 1.00 65.94 176 PRO A N 1
ATOM 1408 C CA . PRO A 1 176 ? 40.307 -2.653 -40.945 1.00 65.94 176 PRO A CA 1
ATOM 1409 C C . PRO A 1 176 ? 41.123 -2.905 -39.677 1.00 65.94 176 PRO A C 1
ATOM 1411 O O . PRO A 1 176 ? 41.552 -1.963 -38.996 1.00 65.94 176 PRO A O 1
ATOM 1414 N N . VAL A 1 177 ? 41.296 -4.184 -39.347 1.00 67.00 177 VAL A N 1
ATOM 1415 C CA . VAL A 1 177 ? 42.012 -4.626 -38.148 1.00 67.00 177 VAL A CA 1
ATOM 1416 C C . VAL A 1 177 ? 43.431 -4.046 -38.183 1.00 67.00 177 VAL A C 1
ATOM 1418 O O . VAL A 1 177 ? 44.056 -4.006 -39.242 1.00 67.00 177 VAL A O 1
ATOM 1421 N N . PHE A 1 178 ? 43.924 -3.572 -37.036 1.00 66.19 178 PHE A N 1
ATOM 1422 C CA . PHE A 1 178 ? 45.244 -2.933 -36.874 1.00 66.19 178 PHE A CA 1
ATOM 1423 C C . PHE A 1 178 ? 45.411 -1.523 -37.482 1.00 66.19 178 PHE A C 1
ATOM 1425 O O . PHE A 1 178 ? 46.534 -1.046 -37.623 1.00 66.19 178 PHE A O 1
ATOM 1432 N N . THR A 1 179 ? 44.325 -0.807 -37.790 1.00 76.00 179 THR A N 1
ATOM 1433 C CA . THR A 1 179 ? 44.389 0.631 -38.132 1.00 76.00 179 THR A CA 1
ATOM 1434 C C . THR A 1 179 ? 44.274 1.533 -36.896 1.00 76.00 179 THR A C 1
ATOM 1436 O O . THR A 1 179 ? 43.667 1.158 -35.893 1.00 76.00 179 THR A O 1
ATOM 1439 N N . ASN A 1 180 ? 44.790 2.769 -36.964 1.00 66.69 180 ASN A N 1
ATOM 1440 C CA . ASN A 1 180 ? 44.596 3.767 -35.895 1.00 66.69 180 ASN A CA 1
ATOM 1441 C C . ASN A 1 180 ? 43.105 4.029 -35.596 1.00 66.69 180 ASN A C 1
ATOM 1443 O O . ASN A 1 180 ? 42.729 4.234 -34.444 1.00 66.69 180 ASN A O 1
ATOM 1447 N N . LEU A 1 181 ? 42.240 3.943 -36.612 1.00 71.94 181 LEU A N 1
ATOM 1448 C CA . LEU A 1 181 ? 40.787 4.050 -36.450 1.00 71.94 181 LEU A CA 1
ATOM 1449 C C . LEU A 1 181 ? 40.196 2.873 -35.652 1.00 71.94 181 LEU A C 1
ATOM 1451 O O . LEU A 1 181 ? 39.317 3.089 -34.821 1.00 71.94 181 LEU A O 1
ATOM 1455 N N . PHE A 1 182 ? 40.701 1.649 -35.846 1.00 76.50 182 PHE A N 1
ATOM 1456 C CA . PHE A 1 182 ? 40.291 0.463 -35.079 1.00 76.50 182 PHE A CA 1
ATOM 1457 C C . PHE A 1 182 ? 40.651 0.587 -33.596 1.00 76.50 182 PHE A C 1
ATOM 1459 O O . PHE A 1 182 ? 39.826 0.296 -32.732 1.00 76.50 182 PHE A O 1
ATOM 1466 N N . LEU A 1 183 ? 41.861 1.069 -33.294 1.00 76.38 183 LEU A N 1
ATOM 1467 C CA . LEU A 1 183 ? 42.308 1.283 -31.915 1.00 76.38 183 LEU A CA 1
ATOM 1468 C C . LEU A 1 183 ? 41.480 2.365 -31.206 1.00 76.38 183 LEU A C 1
ATOM 1470 O O . LEU A 1 183 ? 41.068 2.162 -30.064 1.00 76.38 183 LEU A O 1
ATOM 1474 N N . LEU A 1 184 ? 41.190 3.482 -31.885 1.00 74.81 184 LEU A N 1
ATOM 1475 C CA . LEU A 1 184 ? 40.339 4.546 -31.341 1.00 74.81 184 LEU A CA 1
ATOM 1476 C C . LEU A 1 184 ? 38.903 4.065 -31.101 1.00 74.81 184 LEU A C 1
ATOM 1478 O O . LEU A 1 184 ? 38.347 4.327 -30.038 1.00 74.81 184 LEU A O 1
ATOM 1482 N N . HIS A 1 185 ? 38.321 3.321 -32.045 1.00 77.12 185 HIS A N 1
ATOM 1483 C CA . HIS A 1 185 ? 36.973 2.778 -31.895 1.00 77.1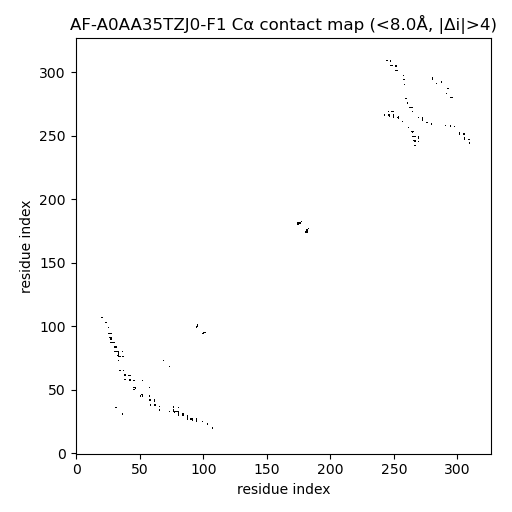2 185 HIS A CA 1
ATOM 1484 C C . HIS A 1 185 ? 36.878 1.752 -30.758 1.00 77.12 185 HIS A C 1
ATOM 1486 O O . HIS A 1 185 ? 35.955 1.829 -29.954 1.00 77.12 185 HIS A O 1
ATOM 1492 N N . ASN A 1 186 ? 37.846 0.836 -30.630 1.00 80.31 186 ASN A N 1
ATOM 1493 C CA . ASN A 1 186 ? 37.877 -0.110 -29.509 1.00 80.31 186 ASN A CA 1
ATOM 1494 C C . ASN A 1 186 ? 38.041 0.598 -28.167 1.00 80.31 186 ASN A C 1
ATOM 1496 O O . ASN A 1 186 ? 37.343 0.257 -27.218 1.00 80.31 186 ASN A O 1
ATOM 1500 N N . ARG A 1 187 ? 38.907 1.613 -28.089 1.00 83.62 187 ARG A N 1
ATOM 1501 C CA . ARG A 1 187 ? 39.056 2.427 -26.878 1.00 83.62 187 ARG A CA 1
ATOM 1502 C C . ARG A 1 187 ? 37.745 3.120 -26.506 1.00 83.62 187 ARG A C 1
ATOM 1504 O O . ARG A 1 187 ? 37.371 3.120 -25.338 1.00 83.62 187 ARG A O 1
ATOM 1511 N N . GLU A 1 188 ? 37.036 3.675 -27.483 1.00 83.12 188 GLU A N 1
ATOM 1512 C CA . GLU A 1 188 ? 35.731 4.307 -27.275 1.00 83.12 188 GLU A CA 1
ATOM 1513 C C . GLU A 1 188 ? 34.668 3.288 -26.827 1.00 83.12 188 GLU A C 1
ATOM 1515 O O . GLU A 1 188 ? 33.950 3.526 -25.857 1.00 83.12 188 GLU A O 1
ATOM 1520 N N . LEU A 1 189 ? 34.614 2.105 -27.447 1.00 84.06 189 LEU A N 1
ATOM 1521 C CA . LEU A 1 189 ? 33.741 1.013 -27.008 1.00 84.06 189 LEU A CA 1
ATOM 1522 C C . LEU A 1 189 ? 34.072 0.548 -25.587 1.00 84.06 189 LEU A C 1
ATOM 1524 O O . LEU A 1 189 ? 33.163 0.315 -24.793 1.00 84.06 189 LEU A O 1
ATOM 1528 N N . GLU A 1 190 ? 35.352 0.438 -25.230 1.00 87.00 190 GLU A N 1
ATOM 1529 C CA . GLU A 1 190 ? 35.774 0.110 -23.868 1.00 87.00 190 GLU A CA 1
ATOM 1530 C C . GLU A 1 190 ? 35.306 1.164 -22.861 1.00 87.00 190 GLU A C 1
ATOM 1532 O O . GLU A 1 190 ? 34.812 0.809 -21.788 1.00 87.00 190 GLU A O 1
ATOM 1537 N N . VAL A 1 191 ? 35.413 2.451 -23.202 1.00 90.75 191 VAL A N 1
ATOM 1538 C CA . VAL A 1 191 ? 34.912 3.558 -22.373 1.00 90.75 191 VAL A CA 1
ATOM 1539 C C . VAL A 1 191 ? 33.394 3.473 -22.217 1.00 90.75 191 VAL A C 1
ATOM 1541 O O . VAL A 1 191 ? 32.890 3.557 -21.095 1.00 90.75 191 VAL A O 1
ATOM 1544 N N . GLN A 1 192 ? 32.657 3.234 -23.303 1.00 91.31 192 GLN A N 1
ATOM 1545 C CA . GLN A 1 192 ? 31.202 3.072 -23.261 1.00 91.31 192 GLN A CA 1
ATOM 1546 C C . GLN A 1 192 ? 30.786 1.862 -22.423 1.00 91.31 192 GLN A C 1
ATOM 1548 O O . GLN A 1 192 ? 29.875 1.970 -21.605 1.00 91.31 192 GLN A O 1
ATOM 1553 N N . VAL A 1 193 ? 31.479 0.727 -22.550 1.00 92.69 193 VAL A N 1
ATOM 1554 C CA . VAL A 1 193 ? 31.234 -0.467 -21.729 1.00 92.69 193 VAL A CA 1
ATOM 1555 C C . VAL A 1 193 ? 31.500 -0.180 -20.253 1.00 92.69 193 VAL A C 1
ATOM 1557 O O . VAL A 1 193 ? 30.703 -0.590 -19.411 1.00 92.69 193 VAL A O 1
ATOM 1560 N N . ARG A 1 194 ? 32.578 0.539 -19.914 1.00 94.50 194 ARG A N 1
ATOM 1561 C CA . ARG A 1 194 ? 32.849 0.951 -18.525 1.00 94.50 194 ARG A CA 1
ATOM 1562 C C . ARG A 1 194 ? 31.748 1.861 -17.993 1.00 94.50 194 ARG A C 1
ATOM 1564 O O . ARG A 1 194 ? 31.247 1.608 -16.903 1.00 94.50 194 ARG A O 1
ATOM 1571 N N . LYS A 1 195 ? 31.321 2.852 -18.779 1.00 94.56 195 LYS A N 1
ATOM 1572 C CA . LYS A 1 195 ? 30.227 3.757 -18.406 1.00 94.56 195 LYS A CA 1
ATOM 1573 C C . LYS A 1 195 ? 28.920 2.996 -18.183 1.00 94.56 195 LYS A C 1
ATOM 1575 O O . LYS A 1 195 ? 28.272 3.209 -17.169 1.00 94.56 195 LYS A O 1
ATOM 1580 N N . LEU A 1 196 ? 28.570 2.069 -19.077 1.00 93.69 196 LEU A N 1
ATOM 1581 C CA . LEU A 1 196 ? 27.374 1.233 -18.938 1.00 93.69 196 LEU A CA 1
ATOM 1582 C C . LEU A 1 196 ? 27.429 0.352 -17.687 1.00 93.69 196 LEU A C 1
ATOM 1584 O O . LEU A 1 196 ? 26.427 0.236 -16.982 1.00 93.69 196 LEU A O 1
ATOM 1588 N N . ARG A 1 197 ? 28.589 -0.247 -17.391 1.00 96.56 197 ARG A N 1
ATOM 1589 C CA . ARG A 1 197 ? 28.789 -1.028 -16.162 1.00 96.56 197 ARG A CA 1
ATOM 1590 C C . ARG A 1 197 ? 28.601 -0.160 -14.925 1.00 96.56 197 ARG A C 1
ATOM 1592 O O . ARG A 1 197 ? 27.822 -0.551 -14.071 1.00 96.56 197 ARG A O 1
ATOM 1599 N N . GLN A 1 198 ? 29.217 1.022 -14.888 1.00 96.75 198 GLN A N 1
ATOM 1600 C CA . GLN A 1 198 ? 29.045 1.968 -13.784 1.00 96.75 198 GLN A CA 1
ATOM 1601 C C . GLN A 1 198 ? 27.568 2.322 -13.586 1.00 96.75 198 GLN A C 1
ATOM 1603 O O . GLN A 1 198 ? 27.033 2.102 -12.511 1.00 96.75 198 GLN A O 1
ATOM 1608 N N . THR A 1 199 ? 26.872 2.739 -14.650 1.00 94.38 199 THR A N 1
ATOM 1609 C CA . THR A 1 199 ? 25.443 3.080 -14.551 1.00 94.38 199 THR A CA 1
ATOM 1610 C C . THR A 1 199 ? 24.568 1.894 -14.146 1.00 94.38 199 THR A C 1
ATOM 1612 O O . THR A 1 199 ? 23.515 2.088 -13.553 1.00 94.38 199 THR A O 1
ATOM 1615 N N . THR A 1 200 ? 24.972 0.664 -14.480 1.00 95.31 200 THR A N 1
ATOM 1616 C CA . THR A 1 200 ? 24.249 -0.540 -14.051 1.00 95.31 200 THR A CA 1
ATOM 1617 C C . THR A 1 200 ? 24.421 -0.741 -12.551 1.00 95.31 200 THR A C 1
ATOM 1619 O O . THR A 1 200 ? 23.423 -0.932 -11.867 1.00 95.31 200 THR A O 1
ATOM 1622 N N . THR A 1 201 ? 25.651 -0.628 -12.042 1.00 97.12 201 THR A N 1
ATOM 1623 C CA . THR A 1 201 ? 25.944 -0.709 -10.606 1.00 97.12 201 THR A CA 1
ATOM 1624 C C . THR A 1 201 ? 25.203 0.373 -9.823 1.00 97.12 201 THR A C 1
ATOM 1626 O O . THR A 1 201 ? 24.515 0.046 -8.862 1.00 97.12 201 THR A O 1
ATOM 1629 N N . ASP A 1 202 ? 25.254 1.631 -10.271 1.00 95.88 202 ASP A N 1
ATOM 1630 C CA . ASP A 1 202 ? 24.575 2.745 -9.596 1.00 95.88 202 ASP A CA 1
ATOM 1631 C C . ASP A 1 202 ? 23.057 2.486 -9.500 1.00 95.88 202 ASP A C 1
ATOM 1633 O O . ASP A 1 202 ? 22.442 2.636 -8.446 1.00 95.88 202 ASP A O 1
ATOM 1637 N N . LEU A 1 203 ? 22.436 2.022 -10.592 1.00 95.44 203 LEU A N 1
ATOM 1638 C CA . LEU A 1 203 ? 21.011 1.677 -10.600 1.00 95.44 203 LEU A CA 1
ATOM 1639 C C . LEU A 1 203 ? 20.688 0.458 -9.726 1.00 95.44 203 LEU A C 1
ATOM 1641 O O . LEU A 1 203 ? 19.612 0.411 -9.126 1.00 95.44 203 LEU A O 1
ATOM 1645 N N . GLU A 1 204 ? 21.575 -0.535 -9.659 1.00 97.06 204 GLU A N 1
ATOM 1646 C CA . GLU A 1 204 ? 21.427 -1.691 -8.769 1.00 97.06 204 GLU A CA 1
ATOM 1647 C C . GLU A 1 204 ? 21.469 -1.268 -7.291 1.00 97.06 204 GLU A C 1
ATOM 1649 O O . GLU A 1 204 ? 20.645 -1.736 -6.499 1.00 97.06 204 GLU A O 1
ATOM 1654 N N . GLU A 1 205 ? 22.355 -0.338 -6.928 1.00 97.62 205 GLU A N 1
ATOM 1655 C CA . GLU A 1 205 ? 22.450 0.233 -5.580 1.00 97.62 205 GLU A CA 1
ATOM 1656 C C . GLU A 1 205 ? 21.192 1.030 -5.200 1.00 97.62 205 GLU A C 1
ATOM 1658 O O . GLU A 1 205 ? 20.613 0.800 -4.130 1.00 97.62 205 GLU A O 1
ATOM 1663 N N . GLU A 1 206 ? 20.702 1.889 -6.099 1.00 96.94 206 GLU A N 1
ATOM 1664 C CA . GLU A 1 206 ? 19.442 2.629 -5.929 1.00 96.94 206 GLU A CA 1
ATOM 1665 C C . GLU A 1 206 ? 18.244 1.677 -5.761 1.00 96.94 206 GLU A C 1
ATOM 1667 O O . GLU A 1 206 ? 17.425 1.823 -4.847 1.00 96.94 206 GLU A O 1
ATOM 1672 N N . CYS A 1 207 ? 18.164 0.623 -6.581 1.00 95.06 207 CYS A N 1
ATOM 1673 C CA . CYS A 1 207 ? 17.122 -0.398 -6.451 1.00 95.06 207 CYS A CA 1
ATOM 1674 C C . CYS A 1 207 ? 17.194 -1.124 -5.099 1.00 95.06 207 CYS A C 1
ATOM 1676 O O . CYS A 1 207 ? 16.152 -1.433 -4.507 1.00 95.06 207 CYS A O 1
ATOM 1678 N N . ALA A 1 208 ? 18.397 -1.389 -4.586 1.00 97.56 208 ALA A N 1
ATOM 1679 C CA . ALA A 1 208 ? 18.592 -2.022 -3.285 1.00 97.56 208 ALA A CA 1
ATOM 1680 C C . ALA A 1 208 ? 18.194 -1.101 -2.120 1.00 97.56 208 ALA A C 1
ATOM 1682 O O . ALA A 1 208 ? 17.652 -1.573 -1.115 1.00 97.56 208 ALA A O 1
ATOM 1683 N N . LEU A 1 209 ? 18.433 0.209 -2.232 1.00 97.81 209 LEU A N 1
ATOM 1684 C CA . LEU A 1 209 ? 17.974 1.203 -1.257 1.00 97.81 209 LEU A CA 1
ATOM 1685 C C . LEU A 1 209 ? 16.446 1.281 -1.212 1.00 97.81 209 LEU A C 1
ATOM 1687 O O . LEU A 1 209 ? 15.855 1.132 -0.139 1.00 97.81 209 LEU A O 1
ATOM 1691 N N . ILE A 1 210 ? 15.802 1.424 -2.373 1.00 97.31 210 ILE A N 1
ATOM 1692 C CA . ILE A 1 210 ? 14.337 1.478 -2.472 1.00 97.31 210 ILE A CA 1
ATOM 1693 C C . ILE A 1 210 ? 13.718 0.181 -1.943 1.00 97.31 210 ILE A C 1
ATOM 1695 O O . ILE A 1 210 ? 12.767 0.227 -1.165 1.00 97.31 210 ILE A O 1
ATOM 1699 N N . SER A 1 211 ? 14.284 -0.977 -2.293 1.00 97.38 211 SER A N 1
ATOM 1700 C CA . SER A 1 211 ? 13.801 -2.275 -1.802 1.00 97.38 211 SER A CA 1
ATOM 1701 C C . SER A 1 211 ? 13.850 -2.360 -0.272 1.00 97.38 211 SER A C 1
ATOM 1703 O O . SER A 1 211 ? 12.866 -2.751 0.355 1.00 97.38 211 SER A O 1
ATOM 1705 N N . ARG A 1 212 ? 14.946 -1.902 0.353 1.00 98.00 212 ARG A N 1
ATOM 1706 C CA . ARG A 1 212 ? 15.063 -1.839 1.821 1.00 98.00 212 ARG A CA 1
ATOM 1707 C C . ARG A 1 212 ? 14.030 -0.906 2.453 1.00 98.00 212 ARG A C 1
ATOM 1709 O O . ARG A 1 212 ? 13.477 -1.248 3.500 1.00 98.00 212 ARG A O 1
ATOM 1716 N N . HIS A 1 213 ? 13.765 0.248 1.841 1.00 98.25 213 HIS A N 1
ATOM 1717 C CA . HIS A 1 213 ? 12.743 1.179 2.324 1.00 98.25 213 HIS A CA 1
ATOM 1718 C C . HIS A 1 213 ? 11.339 0.569 2.233 1.00 98.25 213 HIS A C 1
ATOM 1720 O O . HIS A 1 213 ? 10.595 0.602 3.209 1.00 98.25 213 HIS A O 1
ATOM 1726 N N . VAL A 1 214 ? 11.009 -0.071 1.108 1.00 98.19 214 VAL A N 1
ATOM 1727 C CA . VAL A 1 214 ? 9.737 -0.786 0.927 1.00 98.19 214 VAL A CA 1
ATOM 1728 C C . VAL A 1 214 ? 9.560 -1.870 1.991 1.00 98.19 214 VAL A C 1
ATOM 1730 O O . VAL A 1 214 ? 8.488 -1.976 2.581 1.00 98.19 214 VAL A O 1
ATOM 1733 N N . ASP A 1 215 ? 10.599 -2.650 2.286 1.00 98.00 215 ASP A N 1
ATOM 1734 C CA . ASP A 1 215 ? 10.522 -3.687 3.318 1.00 98.00 215 ASP A CA 1
ATOM 1735 C C . ASP A 1 215 ? 10.403 -3.108 4.733 1.00 98.00 215 ASP A C 1
ATOM 1737 O O . ASP A 1 215 ? 9.712 -3.681 5.577 1.00 98.00 215 ASP A O 1
ATOM 1741 N N . ASN A 1 216 ? 11.035 -1.963 5.006 1.00 98.31 216 ASN A N 1
ATOM 1742 C CA . ASN A 1 216 ? 10.841 -1.241 6.262 1.00 98.31 216 ASN A CA 1
ATOM 1743 C C . ASN A 1 216 ? 9.388 -0.769 6.410 1.00 98.31 216 ASN A C 1
ATOM 1745 O O . ASN A 1 216 ? 8.754 -1.078 7.418 1.00 98.31 216 ASN A O 1
ATOM 1749 N N . MET A 1 217 ? 8.848 -0.121 5.376 1.00 98.44 217 MET A N 1
ATOM 1750 C CA . MET A 1 217 ? 7.466 0.350 5.354 1.00 98.44 217 MET A CA 1
ATOM 1751 C C . MET A 1 217 ? 6.474 -0.798 5.527 1.00 98.44 217 MET A C 1
ATOM 1753 O O . MET A 1 217 ? 5.576 -0.697 6.353 1.00 98.44 217 MET A O 1
ATOM 1757 N N . LYS A 1 218 ? 6.674 -1.932 4.844 1.00 97.94 218 LYS A N 1
ATOM 1758 C CA . LYS A 1 218 ? 5.837 -3.130 5.027 1.00 97.94 218 LYS A CA 1
ATOM 1759 C C . LYS A 1 218 ? 5.833 -3.617 6.475 1.00 97.94 218 LYS A C 1
ATOM 1761 O O . LYS A 1 218 ? 4.771 -3.927 7.005 1.00 97.94 218 LYS A O 1
ATOM 1766 N N . ARG A 1 219 ? 7.000 -3.671 7.133 1.00 98.12 219 ARG A N 1
ATOM 1767 C CA . ARG A 1 219 ? 7.083 -4.053 8.555 1.00 98.12 219 ARG A CA 1
ATOM 1768 C C . ARG A 1 219 ? 6.337 -3.067 9.452 1.00 98.12 219 ARG A C 1
ATOM 1770 O O . ARG A 1 219 ? 5.666 -3.494 10.386 1.00 98.12 219 ARG A O 1
ATOM 1777 N N . GLN A 1 220 ? 6.437 -1.769 9.169 1.00 98.19 220 GLN A N 1
ATOM 1778 C CA . GLN A 1 220 ? 5.697 -0.747 9.909 1.00 98.19 220 GLN A CA 1
ATOM 1779 C C . GLN A 1 220 ? 4.186 -0.864 9.696 1.00 98.19 220 GLN A C 1
ATOM 1781 O O . GLN A 1 220 ? 3.446 -0.778 10.670 1.00 98.19 220 GLN A O 1
ATOM 1786 N N . THR A 1 221 ? 3.731 -1.119 8.468 1.00 98.06 221 THR A N 1
ATOM 1787 C CA . THR A 1 221 ? 2.313 -1.351 8.165 1.00 98.06 221 THR A CA 1
ATOM 1788 C C . THR A 1 221 ? 1.768 -2.527 8.967 1.00 98.06 221 THR A C 1
ATOM 1790 O O . THR A 1 221 ? 0.793 -2.349 9.683 1.00 98.06 221 THR A O 1
ATOM 1793 N N . VAL A 1 222 ? 2.446 -3.681 8.949 1.00 98.19 222 VAL A N 1
ATOM 1794 C CA . VAL A 1 222 ? 2.018 -4.866 9.719 1.00 98.19 222 VAL A CA 1
ATOM 1795 C C . VAL A 1 222 ? 1.960 -4.574 11.222 1.00 98.19 222 VAL A C 1
ATOM 1797 O O . VAL A 1 222 ? 1.025 -4.989 11.905 1.00 98.19 222 VAL A O 1
ATOM 1800 N N . ARG A 1 223 ? 2.937 -3.829 11.757 1.00 97.88 223 ARG A N 1
ATOM 1801 C CA . ARG A 1 223 ? 2.928 -3.418 13.168 1.00 97.88 223 ARG A CA 1
ATOM 1802 C C . ARG A 1 223 ? 1.727 -2.526 13.488 1.00 97.88 223 ARG A C 1
ATOM 1804 O O . ARG A 1 223 ? 1.023 -2.793 14.455 1.00 97.88 223 ARG A O 1
ATOM 1811 N N . LEU A 1 224 ? 1.492 -1.492 12.683 1.00 98.25 224 LEU A N 1
ATOM 1812 C CA . LEU A 1 224 ? 0.370 -0.574 12.880 1.00 98.25 224 LEU A CA 1
ATOM 1813 C C . LEU A 1 224 ? -0.975 -1.290 12.748 1.00 98.25 224 LEU A C 1
ATOM 1815 O O . LEU A 1 224 ? -1.880 -1.026 13.530 1.00 98.25 224 LEU A O 1
ATOM 1819 N N . GLU A 1 225 ? -1.101 -2.228 11.811 1.00 98.00 225 GLU A N 1
ATOM 1820 C CA . GLU A 1 225 ? -2.285 -3.079 11.683 1.00 98.00 225 GLU A CA 1
ATOM 1821 C C . GLU A 1 225 ? -2.521 -3.895 12.960 1.00 98.00 225 GLU A C 1
ATOM 1823 O O . GLU A 1 225 ? -3.638 -3.908 13.476 1.00 98.00 225 GLU A O 1
ATOM 1828 N N . SER A 1 226 ? -1.474 -4.510 13.522 1.00 97.69 226 SER A N 1
ATOM 1829 C CA . SER A 1 226 ? -1.571 -5.226 14.800 1.00 97.69 226 SER A CA 1
ATOM 1830 C C . SER A 1 226 ? -1.969 -4.303 15.956 1.00 97.69 226 SER A C 1
ATOM 1832 O O . SER A 1 226 ? -2.799 -4.684 16.781 1.00 97.69 226 SER A O 1
ATOM 1834 N N . ASP A 1 227 ? -1.407 -3.096 16.027 1.00 97.62 227 ASP A N 1
ATOM 1835 C CA . ASP A 1 227 ? -1.737 -2.117 17.067 1.00 97.62 227 ASP A CA 1
ATOM 1836 C C . ASP A 1 227 ? -3.202 -1.664 16.952 1.00 97.62 227 ASP A C 1
ATOM 1838 O O . ASP A 1 227 ? -3.908 -1.589 17.959 1.00 97.62 227 ASP A O 1
ATOM 1842 N N . VAL A 1 228 ? -3.697 -1.444 15.730 1.00 98.00 228 VAL A N 1
ATOM 1843 C CA . VAL A 1 228 ? -5.109 -1.128 15.466 1.00 98.00 228 VAL A CA 1
ATOM 1844 C C . VAL A 1 228 ? -6.019 -2.273 15.909 1.00 98.00 228 VAL A C 1
ATOM 1846 O O . VAL A 1 228 ? -6.998 -2.019 16.608 1.00 98.00 228 VAL A O 1
ATOM 1849 N N . GLN A 1 229 ? -5.695 -3.527 15.577 1.00 96.81 229 GLN A N 1
ATOM 1850 C CA . GLN A 1 229 ? -6.481 -4.687 16.020 1.00 96.81 229 GLN A CA 1
ATOM 1851 C C . GLN A 1 229 ? -6.523 -4.800 17.549 1.00 96.81 229 GLN A C 1
ATOM 1853 O O . GLN A 1 229 ? -7.595 -4.971 18.130 1.00 96.81 229 GLN A O 1
ATOM 1858 N N . ASN A 1 230 ? -5.382 -4.606 18.215 1.00 96.12 230 ASN A N 1
ATOM 1859 C CA . ASN A 1 230 ? -5.309 -4.591 19.675 1.00 96.12 230 ASN A CA 1
ATOM 1860 C C . ASN A 1 230 ? -6.189 -3.488 20.281 1.00 96.12 230 ASN A C 1
ATOM 1862 O O . ASN A 1 230 ? -6.870 -3.717 21.281 1.00 96.12 230 ASN A O 1
ATOM 1866 N N . GLN A 1 231 ? -6.208 -2.292 19.686 1.00 96.25 231 GLN A N 1
ATOM 1867 C CA . GLN A 1 231 ? -7.060 -1.200 20.162 1.00 96.25 231 GLN A CA 1
ATOM 1868 C C . GLN A 1 231 ? -8.545 -1.439 19.889 1.00 96.25 231 GLN A C 1
ATOM 1870 O O . GLN A 1 231 ? -9.374 -1.077 20.726 1.00 96.25 231 GLN A O 1
ATOM 1875 N N . ILE A 1 232 ? -8.898 -2.073 18.768 1.00 96.56 232 ILE A N 1
ATOM 1876 C CA . ILE A 1 232 ? -10.274 -2.498 18.486 1.00 96.56 232 ILE A CA 1
ATOM 1877 C C . ILE A 1 232 ? -10.739 -3.480 19.560 1.00 96.56 232 ILE A C 1
ATOM 1879 O O . ILE A 1 232 ? -11.800 -3.266 20.146 1.00 96.56 232 ILE A O 1
ATOM 1883 N N . LEU A 1 233 ? -9.935 -4.499 19.874 1.00 94.19 233 LEU A N 1
ATOM 1884 C CA . LEU A 1 233 ? -10.271 -5.489 20.896 1.00 94.19 233 LEU A CA 1
ATOM 1885 C C . LEU A 1 233 ? -10.438 -4.840 22.278 1.00 94.19 233 LEU A C 1
ATOM 1887 O O . LEU A 1 233 ? -11.440 -5.067 22.954 1.00 94.19 233 LEU A O 1
ATOM 1891 N N . LYS A 1 234 ? -9.511 -3.957 22.673 1.00 93.56 234 LYS A N 1
ATOM 1892 C CA . LYS A 1 234 ? -9.620 -3.189 23.926 1.00 93.56 234 LYS A CA 1
ATOM 1893 C C . LYS A 1 234 ? -10.898 -2.355 23.978 1.00 93.56 234 LYS A C 1
ATOM 1895 O O . LYS A 1 234 ? -11.611 -2.390 24.976 1.00 93.56 234 LYS A O 1
ATOM 1900 N N . ASN A 1 235 ? -11.224 -1.643 22.899 1.00 95.19 235 ASN A N 1
ATOM 1901 C CA . ASN A 1 235 ? -12.461 -0.868 22.820 1.00 95.19 235 ASN A CA 1
ATOM 1902 C C . ASN A 1 235 ? -13.707 -1.757 22.884 1.00 95.19 235 ASN A C 1
ATOM 1904 O O . ASN A 1 235 ? -14.692 -1.368 23.501 1.00 95.19 235 ASN A O 1
ATOM 1908 N N . GLN A 1 236 ? -13.685 -2.947 22.280 1.00 95.12 236 GLN A N 1
ATOM 1909 C CA . GLN A 1 236 ? -14.788 -3.903 22.386 1.00 95.12 236 GLN A CA 1
ATOM 1910 C C . GLN A 1 236 ? -14.994 -4.369 23.830 1.00 95.12 236 GLN A C 1
ATOM 1912 O O . GLN A 1 236 ? -16.132 -4.402 24.291 1.00 95.12 236 GLN A O 1
ATOM 1917 N N . ILE A 1 237 ? -13.915 -4.677 24.555 1.00 90.19 237 ILE A N 1
ATOM 1918 C CA . ILE A 1 237 ? -13.984 -5.050 25.976 1.00 90.19 237 ILE A CA 1
ATOM 1919 C C . ILE A 1 237 ? -14.560 -3.894 26.801 1.00 90.19 237 ILE A C 1
ATOM 1921 O O . ILE A 1 237 ? -15.496 -4.097 27.569 1.00 90.19 237 ILE A O 1
ATOM 1925 N N . LEU A 1 238 ? -14.065 -2.668 26.603 1.00 91.06 238 LEU A N 1
ATOM 1926 C CA . LEU A 1 238 ? -14.577 -1.488 27.308 1.00 91.06 238 LEU A CA 1
ATOM 1927 C C . LEU A 1 238 ? -16.057 -1.223 27.007 1.00 91.06 238 LEU A C 1
ATOM 1929 O O . LEU A 1 238 ? -16.814 -0.914 27.921 1.00 91.06 238 LEU A O 1
ATOM 1933 N N . LYS A 1 239 ? -16.498 -1.398 25.756 1.00 92.38 239 LYS A N 1
ATOM 1934 C CA . LYS A 1 239 ? -17.917 -1.285 25.387 1.00 92.38 239 LYS A CA 1
ATOM 1935 C C . LYS A 1 239 ? -18.777 -2.337 26.080 1.00 92.38 239 LYS A C 1
ATOM 1937 O O . LYS A 1 239 ? -19.841 -1.993 26.576 1.00 92.38 239 LYS A O 1
ATOM 1942 N N . LYS A 1 240 ? -18.317 -3.591 26.150 1.00 89.31 240 LYS A N 1
ATOM 1943 C CA . LYS A 1 240 ? -19.024 -4.652 26.886 1.00 89.31 240 LYS A CA 1
ATOM 1944 C C . LYS A 1 240 ? -19.156 -4.305 28.369 1.00 89.31 240 LYS A C 1
ATOM 1946 O O . LYS A 1 240 ? -20.243 -4.434 28.916 1.00 89.31 240 LYS A O 1
ATOM 1951 N N . ARG A 1 241 ? -18.082 -3.806 28.990 1.00 89.00 241 ARG A N 1
ATOM 1952 C CA . ARG A 1 241 ? -18.104 -3.344 30.388 1.00 89.00 241 ARG A CA 1
ATOM 1953 C C . ARG A 1 241 ? -19.061 -2.175 30.600 1.00 89.00 241 ARG A C 1
ATOM 1955 O O . ARG A 1 241 ? -19.786 -2.164 31.585 1.00 89.00 241 ARG A O 1
ATOM 1962 N N . LEU A 1 242 ? -19.087 -1.218 29.671 1.00 90.31 242 LEU A N 1
ATOM 1963 C CA . LEU A 1 242 ? -20.008 -0.085 29.733 1.00 90.31 242 LEU A CA 1
ATOM 1964 C C . LEU A 1 242 ? -21.467 -0.549 29.684 1.00 90.31 242 LEU A C 1
ATOM 1966 O O . LEU A 1 242 ? -22.242 -0.155 30.547 1.00 90.31 242 LEU A O 1
ATOM 1970 N N . VAL A 1 243 ? -21.822 -1.402 28.718 1.00 90.44 243 VAL A N 1
ATOM 1971 C CA . VAL A 1 243 ? -23.186 -1.945 28.595 1.00 90.44 243 VAL A CA 1
ATOM 1972 C C . VAL A 1 243 ? -23.565 -2.733 29.842 1.00 90.44 243 VAL A C 1
ATOM 1974 O O . VAL A 1 243 ? -24.632 -2.505 30.396 1.00 90.44 243 VAL A O 1
ATOM 1977 N N . PHE A 1 244 ? -22.668 -3.580 30.348 1.00 88.81 244 PHE A N 1
ATOM 1978 C CA . PHE A 1 244 ? -22.915 -4.313 31.586 1.00 88.81 244 PHE A CA 1
ATOM 1979 C C . PHE A 1 244 ? -23.194 -3.381 32.773 1.00 88.81 244 PHE A C 1
ATOM 1981 O O . PHE A 1 244 ? -24.117 -3.620 33.552 1.00 88.81 244 PHE A O 1
ATOM 1988 N N . LEU A 1 245 ? -22.413 -2.309 32.920 1.00 88.00 245 LEU A N 1
ATOM 1989 C CA . LEU A 1 245 ? -22.642 -1.333 33.979 1.00 88.00 245 LEU A CA 1
ATOM 1990 C C . LEU A 1 245 ? -24.001 -0.639 33.802 1.00 88.00 245 LEU A C 1
ATOM 1992 O O . LEU A 1 245 ? -24.725 -0.468 34.778 1.00 88.00 245 LEU A O 1
ATOM 1996 N N . GLN A 1 246 ? -24.370 -0.279 32.568 1.00 90.12 246 GLN A N 1
ATOM 1997 C CA . GLN A 1 246 ? -25.675 0.313 32.258 1.00 90.12 246 GLN A CA 1
ATOM 1998 C C . GLN A 1 246 ? -26.832 -0.640 32.583 1.00 90.12 246 GLN A C 1
ATOM 2000 O O . GLN A 1 246 ? -27.789 -0.209 33.216 1.00 90.12 246 GLN A O 1
ATOM 2005 N N . GLU A 1 247 ? -26.730 -1.918 32.210 1.00 89.19 247 GLU A N 1
ATOM 2006 C CA . GLU A 1 247 ? -27.702 -2.966 32.551 1.00 89.19 247 GLU A CA 1
ATOM 2007 C C . GLU A 1 247 ? -27.816 -3.135 34.066 1.00 89.19 247 GLU A C 1
ATOM 2009 O O . GLU A 1 247 ? -28.912 -3.065 34.610 1.00 89.19 247 GLU A O 1
ATOM 2014 N N . THR A 1 248 ? -26.686 -3.249 34.771 1.00 88.50 248 THR A N 1
ATOM 2015 C CA . THR A 1 248 ? -26.674 -3.431 36.231 1.00 88.50 248 THR A CA 1
ATOM 2016 C C . THR A 1 248 ? -27.355 -2.267 36.942 1.00 88.50 248 THR A C 1
ATOM 2018 O O . THR A 1 248 ? -28.164 -2.489 37.837 1.00 88.50 248 THR A O 1
ATOM 2021 N N . ILE A 1 249 ? -27.052 -1.028 36.541 1.00 85.94 249 ILE A N 1
ATOM 2022 C CA . ILE A 1 249 ? -27.694 0.172 37.093 1.00 85.94 249 ILE A CA 1
ATOM 2023 C C . ILE A 1 249 ? -29.182 0.194 36.714 1.00 85.94 249 ILE A C 1
ATOM 2025 O O . ILE A 1 249 ? -30.025 0.492 37.555 1.00 85.94 249 ILE A O 1
ATOM 2029 N N . SER A 1 250 ? -29.534 -0.134 35.470 1.00 88.5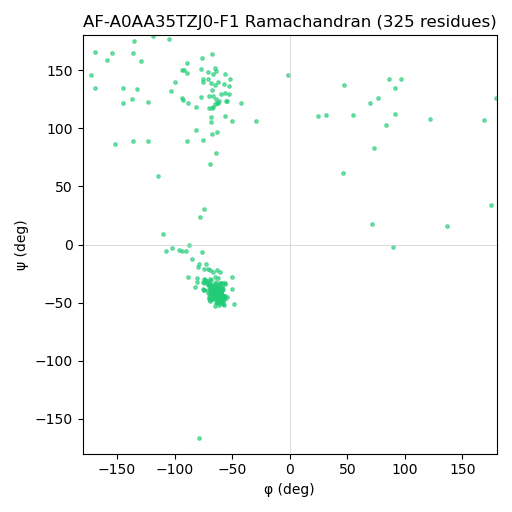0 250 SER A N 1
ATOM 2030 C CA . SER A 1 250 ? -30.930 -0.159 35.026 1.00 88.50 250 SER A CA 1
ATOM 2031 C C . SER A 1 250 ? -31.761 -1.179 35.802 1.00 88.50 250 SER A C 1
ATOM 2033 O O . SER A 1 250 ? -32.880 -0.867 36.195 1.00 88.50 250 SER A O 1
ATOM 2035 N N . ASP A 1 251 ? -31.212 -2.361 36.076 1.00 86.00 251 ASP A N 1
ATOM 2036 C CA . ASP A 1 251 ? -31.879 -3.421 36.831 1.00 86.00 251 ASP A CA 1
ATOM 2037 C C . ASP A 1 251 ? -32.040 -3.049 38.308 1.00 86.00 251 ASP A C 1
ATOM 2039 O O . ASP A 1 251 ? -33.107 -3.248 38.898 1.00 86.00 251 ASP A O 1
ATOM 2043 N N . THR A 1 252 ? -30.993 -2.490 38.928 1.00 84.00 252 THR A N 1
ATOM 2044 C CA . THR A 1 252 ? -31.051 -2.100 40.342 1.00 84.00 252 THR A CA 1
ATOM 2045 C C . THR A 1 252 ? -32.018 -0.941 40.548 1.00 84.00 252 THR A C 1
ATOM 2047 O O . THR A 1 252 ? -32.886 -1.030 41.416 1.00 84.00 252 THR A O 1
ATOM 2050 N N . PHE A 1 253 ? -31.950 0.106 39.723 1.00 81.88 253 PHE A N 1
ATOM 2051 C CA . PHE A 1 253 ? -32.871 1.240 39.813 1.00 81.88 253 PHE A CA 1
ATOM 2052 C C . PHE A 1 253 ? -34.282 0.917 39.299 1.00 81.88 253 PHE A C 1
ATOM 2054 O O . PHE A 1 253 ? -35.246 1.438 39.846 1.00 81.88 253 PHE A O 1
ATOM 2061 N N . GLY A 1 254 ? -34.443 0.039 38.306 1.00 79.25 254 GLY A N 1
ATOM 2062 C CA . GLY A 1 254 ? -35.753 -0.321 37.747 1.00 79.25 254 GLY A CA 1
ATOM 2063 C C . GLY A 1 254 ? -36.657 -1.074 38.724 1.00 79.25 254 GLY A C 1
ATOM 2064 O O . GLY A 1 254 ? -37.879 -1.008 38.620 1.00 79.25 254 GLY A O 1
ATOM 2065 N N . SER A 1 255 ? -36.069 -1.741 39.718 1.00 74.38 255 SER A N 1
ATOM 2066 C CA . SER A 1 255 ? -36.814 -2.431 40.777 1.00 74.38 255 SER A CA 1
ATOM 2067 C C . SER A 1 255 ? -37.403 -1.498 41.849 1.00 74.38 255 SER A C 1
ATOM 2069 O O . SER A 1 255 ? -38.129 -1.962 42.730 1.00 74.38 255 SER A O 1
ATOM 2071 N N . LEU A 1 256 ? -37.092 -0.195 41.811 1.00 69.88 256 LEU A N 1
ATOM 2072 C CA . LEU A 1 256 ? -37.324 0.732 42.920 1.00 69.88 256 LEU A CA 1
ATOM 2073 C C . LEU A 1 256 ? -37.891 2.072 42.436 1.00 69.88 256 LEU A C 1
ATOM 2075 O O . LEU A 1 256 ? -37.286 2.764 41.625 1.00 69.88 256 LEU A O 1
ATOM 2079 N N . SER A 1 257 ? -39.032 2.489 42.986 1.00 70.94 257 SER A N 1
ATOM 2080 C CA . SER A 1 257 ? -39.575 3.829 42.731 1.00 70.94 257 SER A CA 1
ATOM 2081 C C . SER A 1 257 ? -38.896 4.867 43.618 1.00 70.94 257 SER A C 1
ATOM 2083 O O . SER A 1 257 ? -39.025 4.818 44.840 1.00 70.94 257 SER A O 1
ATOM 2085 N N . ILE A 1 258 ? -38.213 5.833 43.001 1.00 73.12 258 ILE A N 1
ATOM 2086 C CA . ILE A 1 258 ? -37.668 7.002 43.698 1.00 73.12 258 ILE A CA 1
ATOM 2087 C C . ILE A 1 258 ? -38.741 8.106 43.733 1.00 73.12 258 ILE A C 1
ATOM 2089 O O . ILE A 1 258 ? -39.205 8.536 42.676 1.00 73.12 258 ILE A O 1
ATOM 2093 N N . PRO A 1 259 ? -39.145 8.596 44.920 1.00 69.81 259 PRO A N 1
ATOM 2094 C CA . PRO A 1 259 ? -40.053 9.735 45.039 1.00 69.81 259 PRO A CA 1
ATOM 2095 C C . PRO A 1 259 ? -39.573 10.966 44.251 1.00 69.81 259 PRO A C 1
ATOM 2097 O O . PRO A 1 259 ? -38.434 11.402 44.399 1.00 69.81 259 PRO A O 1
ATOM 2100 N N . GLY A 1 260 ? -40.452 11.543 43.425 1.00 70.00 260 GLY A N 1
ATOM 2101 C CA . GLY A 1 260 ? -40.151 12.730 42.611 1.00 70.00 260 GLY A CA 1
A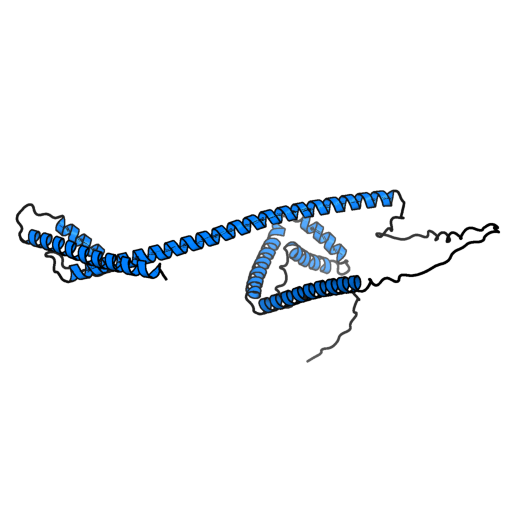TOM 2102 C C . GLY A 1 260 ? -39.571 12.445 41.222 1.00 70.00 260 GLY A C 1
ATOM 2103 O O . GLY A 1 260 ? -39.372 13.390 40.464 1.00 70.00 260 GLY A O 1
ATOM 2104 N N . ILE A 1 261 ? -39.348 11.173 40.870 1.00 76.19 261 ILE A N 1
ATOM 2105 C CA . ILE A 1 261 ? -38.895 10.743 39.542 1.00 76.19 261 ILE A CA 1
ATOM 2106 C C . ILE A 1 261 ? -39.913 9.748 38.987 1.00 76.19 261 ILE A C 1
ATOM 2108 O O . ILE A 1 261 ?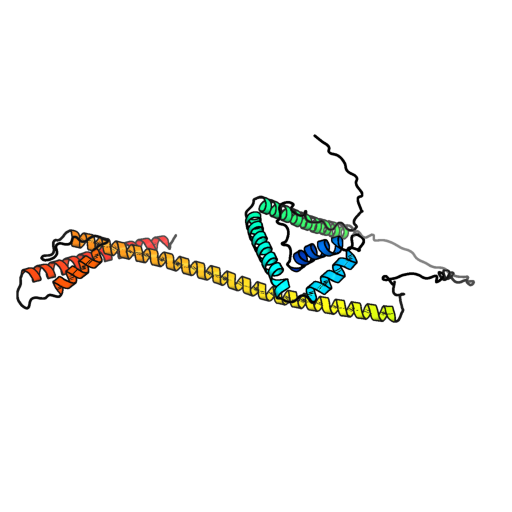 -40.221 8.735 39.612 1.00 76.19 261 ILE A O 1
ATOM 2112 N N . HIS A 1 262 ? -40.466 10.055 37.816 1.00 73.31 262 HIS A N 1
ATOM 2113 C CA . HIS A 1 262 ? -41.472 9.212 37.155 1.00 73.31 262 HIS A CA 1
ATOM 2114 C C . HIS A 1 262 ? -40.921 8.484 35.925 1.00 73.31 262 HIS A C 1
ATOM 2116 O O . HIS A 1 262 ? -41.627 7.679 35.316 1.00 73.31 262 HIS A O 1
ATOM 2122 N N . SER A 1 263 ? -39.678 8.776 35.545 1.00 78.50 263 SER A N 1
ATOM 2123 C CA . SER A 1 263 ? -38.993 8.117 34.443 1.00 78.50 263 SER A CA 1
ATOM 2124 C C . SER A 1 263 ? -38.550 6.709 34.860 1.00 78.50 263 SER A C 1
ATOM 2126 O O . SER A 1 263 ? -38.124 6.474 35.990 1.00 78.50 263 SER A O 1
ATOM 2128 N N . VAL A 1 264 ? -38.694 5.748 33.944 1.00 80.50 264 VAL A N 1
ATOM 2129 C CA . VAL A 1 264 ? -38.238 4.368 34.152 1.00 80.50 264 VAL A CA 1
ATOM 2130 C C . VAL A 1 264 ? -36.826 4.241 33.574 1.00 80.50 264 VAL A C 1
ATOM 2132 O O . VAL A 1 264 ? -36.631 4.575 32.399 1.00 80.50 264 VAL A O 1
ATOM 2135 N N . PRO A 1 265 ? -35.840 3.771 34.357 1.00 83.75 265 PRO A N 1
ATOM 2136 C CA . PRO A 1 265 ? -34.496 3.541 33.851 1.00 83.75 265 PRO A CA 1
ATOM 2137 C C . PRO A 1 265 ? -34.504 2.393 32.832 1.00 83.75 265 PRO A C 1
ATOM 2139 O O . PRO A 1 265 ? -35.020 1.308 33.093 1.00 83.75 265 PRO A O 1
ATOM 2142 N N . SER A 1 266 ? -33.932 2.657 31.661 1.00 85.25 266 SER A N 1
ATOM 2143 C CA . SER A 1 266 ? -33.618 1.679 30.617 1.00 85.25 266 SER A CA 1
ATOM 2144 C C . SER A 1 266 ? -32.157 1.861 30.215 1.00 85.25 266 SER A C 1
ATOM 2146 O O . SER A 1 266 ? -31.609 2.949 30.387 1.00 85.25 266 SER A O 1
ATOM 2148 N N . VAL A 1 267 ? -31.529 0.838 29.635 1.00 83.31 267 VAL A N 1
ATOM 2149 C CA . VAL A 1 267 ? -30.123 0.864 29.183 1.00 83.31 267 VAL A CA 1
ATOM 2150 C C . VAL A 1 267 ? -29.819 2.096 28.314 1.00 83.31 267 VAL A C 1
ATOM 2152 O O . VAL A 1 267 ? -28.772 2.723 28.479 1.00 83.31 267 VAL A O 1
ATOM 2155 N N . ASP A 1 268 ? -30.767 2.502 27.465 1.00 84.62 268 ASP A N 1
ATOM 2156 C CA . ASP A 1 268 ? -30.620 3.654 26.565 1.00 84.62 268 ASP A CA 1
ATOM 2157 C C . ASP A 1 268 ? -30.874 5.008 27.251 1.00 84.62 268 ASP A C 1
ATOM 2159 O O . ASP A 1 268 ? -30.296 6.023 26.863 1.00 84.62 268 ASP A O 1
ATOM 2163 N N . THR A 1 269 ? -31.718 5.040 28.285 1.00 87.69 269 THR A N 1
ATOM 2164 C CA . THR A 1 269 ? -32.131 6.272 28.984 1.00 87.69 269 THR A CA 1
ATOM 2165 C C . THR A 1 269 ? -31.409 6.476 30.314 1.00 87.69 269 THR A C 1
ATOM 2167 O O . THR A 1 269 ? -31.581 7.511 30.959 1.00 87.69 269 THR A O 1
ATOM 2170 N N . ILE A 1 270 ? -30.559 5.528 30.727 1.00 87.50 270 ILE A N 1
ATOM 2171 C CA . ILE A 1 270 ? -29.943 5.490 32.058 1.00 87.50 270 ILE A CA 1
ATOM 2172 C C . ILE A 1 270 ? -29.134 6.752 32.372 1.00 87.50 270 ILE A C 1
ATOM 2174 O O . ILE A 1 270 ? -29.100 7.200 33.512 1.00 87.50 270 ILE A O 1
ATOM 2178 N N . GLN A 1 271 ? -28.508 7.362 31.363 1.00 87.50 271 GLN A N 1
ATOM 2179 C CA . GLN A 1 271 ? -27.717 8.586 31.524 1.00 87.50 271 GLN A CA 1
ATOM 2180 C C . GLN A 1 271 ? -28.598 9.802 31.839 1.00 87.50 271 GLN A C 1
ATOM 2182 O O . GLN A 1 271 ? -28.258 10.612 32.699 1.00 87.50 271 GLN A O 1
ATOM 2187 N N . GLU A 1 272 ? -29.741 9.922 31.164 1.00 88.81 272 GLU A N 1
ATOM 2188 C CA . GLU A 1 272 ? -30.712 10.992 31.406 1.00 88.81 272 GLU A CA 1
ATOM 2189 C C . GLU A 1 272 ? -31.409 10.789 32.752 1.00 88.81 272 GLU A C 1
ATOM 2191 O O . GLU A 1 272 ? -31.520 11.734 33.532 1.00 88.81 272 GLU A O 1
ATOM 2196 N N . TYR A 1 273 ? -31.768 9.541 33.065 1.00 87.88 273 TYR A N 1
ATOM 2197 C CA . TYR A 1 273 ? -32.320 9.151 34.359 1.00 87.88 273 TYR A CA 1
ATOM 2198 C C . TYR A 1 273 ? -31.369 9.502 35.511 1.00 87.88 273 TYR A C 1
ATOM 2200 O O . TYR A 1 273 ? -31.764 10.184 36.450 1.00 87.88 273 TYR A O 1
ATOM 2208 N N . LEU A 1 274 ? -30.090 9.115 35.433 1.00 86.44 274 LEU A N 1
ATOM 2209 C CA . LEU A 1 274 ? -29.102 9.421 36.476 1.00 86.44 274 LEU A CA 1
ATOM 2210 C C . LEU A 1 274 ? -28.912 10.928 36.681 1.00 86.44 274 LEU A C 1
ATOM 2212 O O . LEU A 1 274 ? -28.709 11.368 37.810 1.00 86.44 274 LEU A O 1
ATOM 2216 N N . LYS A 1 275 ? -29.030 11.725 35.618 1.00 86.81 275 LYS A N 1
ATOM 2217 C CA . LYS A 1 275 ? -28.989 13.189 35.702 1.00 86.81 275 LYS A CA 1
ATOM 2218 C C . LYS A 1 275 ? -30.226 13.764 36.402 1.00 86.81 275 LYS A C 1
ATOM 2220 O O . LYS A 1 275 ? -30.125 14.757 37.123 1.00 86.81 275 LYS A O 1
ATOM 2225 N N . GLU A 1 276 ? -31.390 13.146 36.215 1.00 85.81 276 GLU A N 1
ATOM 2226 C CA . GLU A 1 276 ? -32.613 13.480 36.950 1.00 85.81 276 GLU A CA 1
ATOM 2227 C C . GLU A 1 276 ? -32.472 13.123 38.440 1.00 85.81 276 GLU A C 1
ATOM 2229 O O . GLU A 1 276 ? -32.744 13.972 39.292 1.00 85.81 276 GLU A O 1
ATOM 2234 N N . VAL A 1 277 ? -31.928 11.938 38.758 1.00 82.44 277 VAL A N 1
ATOM 2235 C CA . VAL A 1 277 ? -31.586 11.533 40.136 1.00 82.44 277 VAL A CA 1
ATOM 2236 C C . VAL A 1 277 ? -30.613 12.521 40.775 1.00 82.44 277 VAL A C 1
ATOM 2238 O O . VAL A 1 277 ? -30.854 12.980 41.890 1.00 82.44 277 VAL A O 1
ATOM 2241 N N . GLU A 1 278 ? -29.544 12.900 40.072 1.00 83.56 278 GLU A N 1
ATOM 2242 C CA . GLU A 1 278 ? -28.567 13.885 40.544 1.00 83.56 278 GLU A CA 1
ATOM 2243 C C . GLU A 1 278 ? -29.225 15.245 40.816 1.00 83.56 278 GLU A C 1
ATOM 2245 O O . GLU A 1 278 ? -28.968 15.858 41.850 1.00 83.56 278 GLU A O 1
ATOM 2250 N N . SER A 1 279 ? -30.132 15.697 39.944 1.00 83.88 279 SER A N 1
ATOM 2251 C CA . SER A 1 279 ? -30.874 16.946 40.148 1.00 83.88 279 SER A CA 1
ATOM 2252 C C . SER A 1 279 ? -31.774 16.901 41.383 1.00 83.88 279 SER A C 1
ATOM 2254 O O . SER A 1 279 ? -31.850 17.890 42.113 1.00 83.88 279 SER A O 1
ATOM 2256 N N . VAL A 1 280 ? -32.457 15.779 41.628 1.00 79.31 280 VAL A N 1
ATOM 2257 C CA . VAL A 1 280 ? -33.313 15.597 42.812 1.00 79.31 280 VAL A CA 1
ATOM 2258 C C . VAL A 1 280 ? -32.469 15.558 44.084 1.00 79.31 280 VAL A C 1
ATOM 2260 O O . VAL A 1 280 ? -32.786 16.252 45.047 1.00 79.31 280 VAL A O 1
ATOM 2263 N N . VAL A 1 281 ? -31.352 14.833 44.061 1.00 77.12 281 VAL A N 1
ATOM 2264 C CA . VAL A 1 281 ? -30.389 14.754 45.168 1.00 77.12 281 VAL A CA 1
ATOM 2265 C C . VAL A 1 281 ? -29.743 16.116 45.468 1.00 77.12 281 VAL A C 1
ATOM 2267 O O . VAL A 1 281 ? -29.544 16.462 46.631 1.00 77.12 281 VAL A O 1
ATOM 2270 N N . ALA A 1 282 ? -29.446 16.922 44.444 1.00 80.31 282 ALA A N 1
ATOM 2271 C CA . ALA A 1 282 ? -28.804 18.229 44.597 1.00 80.31 282 ALA A CA 1
ATOM 2272 C C . ALA A 1 282 ? -29.732 19.328 45.147 1.00 80.31 282 ALA A C 1
ATOM 2274 O O . ALA A 1 282 ? -29.248 20.322 45.686 1.00 80.31 282 ALA A O 1
ATOM 2275 N N . LYS A 1 283 ? -31.060 19.176 45.044 1.00 75.38 283 LYS A N 1
ATOM 2276 C CA . LYS A 1 283 ? -32.067 20.166 45.487 1.00 75.38 283 LYS A CA 1
ATOM 2277 C C . LYS A 1 283 ? -32.311 20.187 47.007 1.00 75.38 283 LYS A C 1
ATOM 2279 O O . LYS A 1 283 ? -33.373 20.626 47.433 1.00 75.38 283 LYS A O 1
ATOM 2284 N N . GLN A 1 284 ? -31.336 19.734 47.800 1.00 64.56 284 GLN A N 1
ATOM 2285 C CA . GLN A 1 284 ? -31.361 19.585 49.260 1.00 64.56 284 GLN A CA 1
ATOM 2286 C C . GLN A 1 284 ? -32.286 20.608 49.967 1.00 64.56 284 GLN A C 1
ATOM 2288 O O . GLN A 1 284 ? -31.931 21.789 50.041 1.00 64.56 284 GLN A O 1
ATOM 2293 N N . PRO A 1 285 ? -33.466 20.209 50.485 1.00 60.91 285 PRO A N 1
ATOM 2294 C CA . PRO A 1 285 ? -34.279 21.118 51.283 1.00 60.91 285 PRO A CA 1
ATOM 2295 C C . PRO A 1 285 ? -33.562 21.409 52.606 1.00 60.91 285 PRO A C 1
ATOM 2297 O O . PRO A 1 285 ? -32.977 20.524 53.228 1.00 60.91 285 PRO A O 1
ATOM 2300 N N . ALA A 1 286 ? -33.598 22.663 53.055 1.00 55.66 286 ALA A N 1
ATOM 2301 C CA . ALA A 1 286 ? -32.965 23.116 54.296 1.00 55.66 286 ALA A CA 1
ATOM 2302 C C . ALA A 1 286 ? -33.726 22.679 55.576 1.00 55.66 286 ALA A C 1
ATOM 2304 O O . ALA A 1 286 ? -33.701 23.388 56.580 1.00 55.66 286 ALA A O 1
ATOM 2305 N N . GLY A 1 287 ? -34.416 21.535 55.554 1.00 60.06 287 GLY A N 1
ATOM 2306 C CA . GLY A 1 287 ? -35.240 21.031 56.655 1.00 60.06 287 GLY A CA 1
ATOM 2307 C C . GLY A 1 287 ? -35.393 19.507 56.641 1.00 60.06 287 GLY A C 1
ATOM 2308 O O . GLY A 1 287 ? -35.083 18.860 55.644 1.00 60.06 287 GLY A O 1
ATOM 2309 N N . GLU A 1 288 ? -35.859 18.945 57.763 1.00 58.22 288 GLU A N 1
ATOM 2310 C CA . GLU A 1 288 ? -36.119 17.509 57.974 1.00 58.22 288 GLU A CA 1
ATOM 2311 C C . GLU A 1 288 ? -37.319 17.010 57.141 1.00 58.22 288 GLU A C 1
ATOM 2313 O O . GLU A 1 288 ? -38.379 16.667 57.669 1.00 58.22 288 GLU A O 1
ATOM 2318 N N . ASP A 1 289 ? -37.169 16.955 55.818 1.00 67.25 289 ASP A N 1
ATOM 2319 C CA . ASP A 1 289 ? -38.101 16.230 54.960 1.00 67.25 289 ASP A CA 1
ATOM 2320 C C . ASP A 1 289 ? -37.743 14.741 54.972 1.00 67.25 289 ASP A C 1
ATOM 2322 O O . ASP A 1 289 ? -36.880 14.274 54.226 1.00 67.25 289 ASP A O 1
ATOM 2326 N N . LYS A 1 290 ? -38.467 13.964 55.787 1.00 69.94 290 LYS A N 1
ATOM 2327 C CA . LYS A 1 290 ? -38.324 12.495 55.892 1.00 69.94 290 LYS A CA 1
ATOM 2328 C C . LYS A 1 290 ? -38.358 11.780 54.534 1.00 69.94 290 LYS A C 1
ATOM 2330 O O . LYS A 1 290 ? -37.765 10.720 54.372 1.00 69.94 290 LYS A O 1
ATOM 2335 N N . GLN A 1 291 ? -39.044 12.374 53.558 1.00 68.12 291 GLN A N 1
ATOM 2336 C CA . GLN A 1 291 ? -39.160 11.861 52.197 1.00 68.12 291 GLN A CA 1
ATOM 2337 C C . GLN A 1 291 ? -37.840 11.979 51.412 1.00 68.12 291 GLN A C 1
ATOM 2339 O O . GLN A 1 291 ? -37.517 11.094 50.624 1.00 68.12 291 GLN A O 1
ATOM 2344 N N . PHE A 1 292 ? -37.041 13.023 51.657 1.00 73.00 292 PHE A N 1
ATOM 2345 C CA . PHE A 1 292 ? -35.702 13.158 51.077 1.00 73.00 292 PHE A CA 1
ATOM 2346 C C . PHE A 1 292 ? -34.701 12.219 51.749 1.00 73.00 292 PHE A C 1
ATOM 2348 O O . PHE A 1 292 ? -33.897 11.602 51.052 1.00 73.00 292 PHE A O 1
ATOM 2355 N N . ASP A 1 293 ? -34.778 12.036 53.069 1.00 74.88 293 ASP A N 1
ATOM 2356 C CA . ASP A 1 293 ? -33.935 11.061 53.776 1.00 74.88 293 ASP A CA 1
ATOM 2357 C C . ASP A 1 293 ? -34.148 9.633 53.248 1.00 74.88 293 ASP A C 1
ATOM 2359 O O . ASP A 1 293 ? -33.188 8.882 53.054 1.00 74.88 293 ASP A O 1
ATOM 2363 N N . GLU A 1 294 ? -35.395 9.275 52.932 1.00 74.94 294 GLU A N 1
ATOM 2364 C CA . GLU A 1 294 ? -35.748 7.997 52.309 1.00 74.94 294 GLU A CA 1
ATOM 2365 C C . GLU A 1 294 ? -35.199 7.869 50.875 1.00 74.94 294 GLU A C 1
ATOM 2367 O O . GLU A 1 294 ? -34.672 6.812 50.506 1.00 74.94 294 GLU A O 1
ATOM 2372 N N . VAL A 1 295 ? -35.224 8.952 50.085 1.00 75.69 295 VAL A N 1
ATOM 2373 C CA . VAL A 1 295 ? -34.580 9.020 48.758 1.00 75.69 295 VAL A CA 1
ATOM 2374 C C . VAL A 1 295 ? -33.068 8.803 48.880 1.00 75.69 295 VAL A C 1
ATOM 2376 O O . VAL A 1 295 ? -32.516 7.945 48.191 1.00 75.69 295 VAL A O 1
ATOM 2379 N N . PHE A 1 296 ? -32.385 9.506 49.787 1.00 78.25 296 PHE A N 1
ATOM 2380 C CA . PHE A 1 296 ? -30.940 9.365 50.003 1.00 78.25 296 PHE A CA 1
ATOM 2381 C C . PHE A 1 296 ? -30.547 7.972 50.497 1.00 78.25 296 PHE A C 1
ATOM 2383 O O . PHE A 1 296 ? -29.554 7.407 50.027 1.00 78.25 296 PHE A O 1
ATOM 2390 N N . PHE A 1 297 ? -31.313 7.405 51.432 1.00 81.12 297 PHE A N 1
ATOM 2391 C CA . PHE A 1 297 ? -31.105 6.043 51.912 1.00 81.12 297 PHE A CA 1
ATOM 2392 C C . PHE A 1 297 ? -31.246 5.032 50.770 1.00 81.12 297 PHE A C 1
ATOM 2394 O O . PHE A 1 297 ? -30.385 4.166 50.597 1.00 81.12 297 PHE A O 1
ATOM 2401 N N . THR A 1 298 ? -32.282 5.190 49.944 1.00 79.75 298 THR A N 1
ATOM 2402 C CA . THR A 1 298 ? -32.533 4.329 48.785 1.00 79.75 298 THR A CA 1
ATOM 2403 C C . THR A 1 298 ? -31.412 4.444 47.756 1.00 79.75 298 THR A C 1
ATOM 2405 O O . THR A 1 298 ? -30.860 3.422 47.354 1.00 79.75 298 THR A O 1
ATOM 2408 N N . VAL A 1 299 ? -30.985 5.660 47.402 1.00 81.88 299 VAL A N 1
ATOM 2409 C CA . VAL A 1 299 ? -29.872 5.892 46.465 1.00 81.88 299 VAL A CA 1
ATOM 2410 C C . VAL A 1 299 ? -28.560 5.300 46.994 1.00 81.88 299 VAL A C 1
ATOM 2412 O O . VAL A 1 299 ? -27.858 4.616 46.250 1.00 81.88 299 VAL A O 1
ATOM 2415 N N . ARG A 1 300 ? -28.228 5.485 48.282 1.00 83.06 300 ARG A N 1
ATOM 2416 C CA . ARG A 1 300 ? -27.020 4.887 48.887 1.00 83.06 300 ARG A CA 1
ATOM 2417 C C . ARG A 1 300 ? -27.067 3.362 48.900 1.00 83.06 300 ARG A C 1
ATOM 2419 O O . ARG A 1 300 ? -26.049 2.727 48.627 1.00 83.06 300 ARG A O 1
ATOM 2426 N N . ARG A 1 301 ? -28.226 2.771 49.208 1.00 84.50 301 ARG A N 1
ATOM 2427 C CA . ARG A 1 301 ? -28.416 1.316 49.170 1.00 84.50 301 ARG A CA 1
ATOM 2428 C C . ARG A 1 301 ? -28.214 0.780 47.754 1.00 84.50 301 ARG A C 1
ATOM 2430 O O . ARG A 1 301 ? -27.441 -0.155 47.580 1.00 84.50 301 ARG A O 1
ATOM 2437 N N . VAL A 1 302 ? -28.840 1.409 46.759 1.00 82.50 302 VAL A N 1
ATOM 2438 C CA . VAL A 1 302 ? -28.718 1.027 45.344 1.00 82.50 302 VAL A CA 1
ATOM 2439 C C . VAL A 1 302 ? -27.279 1.168 44.849 1.00 82.50 302 VAL A C 1
ATOM 2441 O O . VAL A 1 302 ? -26.774 0.267 44.182 1.00 82.50 302 VAL A O 1
ATOM 2444 N N . ALA A 1 303 ? -26.580 2.245 45.215 1.00 83.31 303 ALA A N 1
ATOM 2445 C CA . ALA A 1 303 ? -25.173 2.428 44.867 1.00 83.31 303 ALA A CA 1
ATOM 2446 C C . ALA A 1 303 ? -24.293 1.313 45.453 1.00 83.31 303 ALA A C 1
ATOM 2448 O O . ALA A 1 303 ? -23.446 0.765 44.751 1.00 83.31 303 ALA A O 1
ATOM 2449 N N . LYS A 1 304 ? -24.520 0.937 46.720 1.00 86.06 304 LYS A N 1
ATOM 2450 C CA . LYS A 1 304 ? -23.794 -0.161 47.369 1.00 86.06 304 LYS A CA 1
ATOM 2451 C C . LYS A 1 304 ? -24.046 -1.500 46.670 1.00 86.06 304 LYS A C 1
ATOM 2453 O O . LYS A 1 304 ? -23.089 -2.188 46.338 1.00 86.06 304 LYS A O 1
ATOM 2458 N N . GLU A 1 305 ? -25.308 -1.828 46.406 1.00 85.69 305 GLU A N 1
ATOM 2459 C CA . GLU A 1 305 ? -25.707 -3.078 45.748 1.00 85.69 305 GLU A CA 1
ATOM 2460 C C . GLU A 1 305 ? -25.173 -3.168 44.308 1.00 85.69 305 GLU A C 1
ATOM 2462 O O . GLU A 1 305 ? -24.684 -4.209 43.880 1.00 85.69 305 GLU A O 1
ATOM 2467 N N . THR A 1 306 ? -25.182 -2.052 43.573 1.00 85.69 306 THR A N 1
ATOM 2468 C CA . THR A 1 306 ? -24.610 -1.972 42.220 1.00 85.69 306 THR A CA 1
ATOM 2469 C C . THR A 1 306 ? -23.097 -2.205 42.243 1.00 85.69 306 THR A C 1
ATOM 2471 O O . THR A 1 306 ? -22.587 -2.974 41.434 1.00 85.69 306 THR A O 1
ATOM 2474 N N . MET A 1 307 ? -22.369 -1.582 43.179 1.00 86.38 307 MET A N 1
ATOM 2475 C CA . MET A 1 307 ? -20.921 -1.792 43.321 1.00 86.38 307 MET A CA 1
ATOM 2476 C C . MET A 1 307 ? -20.573 -3.243 43.678 1.00 86.38 307 MET A C 1
ATOM 24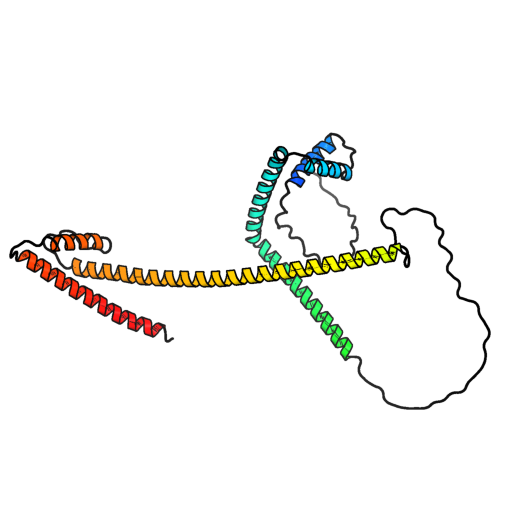78 O O . MET A 1 307 ? -19.573 -3.761 43.189 1.00 86.38 307 MET A O 1
ATOM 2482 N N . GLU A 1 308 ? -21.390 -3.901 44.502 1.00 88.31 308 GLU A N 1
ATOM 2483 C CA . GLU A 1 308 ? -21.199 -5.302 44.896 1.00 88.31 308 GLU A CA 1
ATOM 2484 C C . GLU A 1 308 ? -21.396 -6.251 43.703 1.00 88.31 308 GLU A C 1
ATOM 2486 O O . GLU A 1 308 ? -20.505 -7.041 43.405 1.00 88.31 308 GLU A O 1
ATOM 2491 N N . ARG A 1 309 ? -22.468 -6.071 42.916 1.00 86.44 309 ARG A N 1
ATOM 2492 C CA . ARG A 1 309 ? -22.704 -6.848 41.681 1.00 86.44 309 ARG A CA 1
ATOM 2493 C C . ARG A 1 309 ? -21.617 -6.648 40.621 1.00 86.44 309 ARG A C 1
ATOM 2495 O O . ARG A 1 309 ? -21.251 -7.590 39.919 1.00 86.44 309 ARG A O 1
ATOM 2502 N N . VAL A 1 310 ? -21.101 -5.424 40.479 1.00 85.56 310 VAL A N 1
ATOM 2503 C CA . VAL A 1 310 ? -19.983 -5.139 39.563 1.00 85.56 310 VAL A CA 1
ATOM 2504 C C . VAL A 1 310 ? -18.720 -5.857 40.032 1.00 85.56 310 VAL A C 1
ATOM 2506 O O . VAL A 1 310 ? -18.051 -6.498 39.223 1.00 85.56 310 VAL A O 1
ATOM 2509 N N . ARG A 1 311 ? -18.429 -5.806 41.335 1.00 87.50 311 ARG A N 1
ATOM 2510 C CA . ARG A 1 311 ? -17.266 -6.463 41.932 1.00 87.50 311 ARG A CA 1
ATOM 2511 C C . ARG A 1 311 ? -17.299 -7.983 41.758 1.00 87.50 311 ARG A C 1
ATOM 2513 O O . ARG A 1 311 ? -16.305 -8.548 41.317 1.00 87.50 311 ARG A O 1
ATOM 2520 N N . GLU A 1 312 ? -18.428 -8.630 42.042 1.00 86.44 312 GLU A N 1
ATOM 2521 C CA . GLU A 1 312 ? -18.588 -10.086 41.884 1.00 86.44 312 GLU A CA 1
ATOM 2522 C C . GLU A 1 312 ? -18.313 -10.541 40.442 1.00 86.44 312 GLU A C 1
ATOM 2524 O O . GLU A 1 312 ? -17.682 -11.573 40.204 1.00 86.44 312 GLU A O 1
ATOM 2529 N N . ARG A 1 313 ? -18.740 -9.748 39.451 1.00 82.00 313 ARG A N 1
ATOM 2530 C CA . ARG A 1 313 ? -18.486 -10.057 38.041 1.00 82.00 313 ARG A CA 1
ATOM 2531 C C . ARG A 1 313 ? -17.044 -9.780 37.623 1.00 82.00 313 ARG A C 1
ATOM 2533 O O . ARG A 1 313 ? -16.497 -10.556 36.846 1.00 82.00 313 ARG A O 1
ATOM 2540 N N . GLU A 1 314 ? -16.423 -8.708 38.117 1.00 79.88 314 GLU A N 1
ATOM 2541 C CA . GLU A 1 314 ? -15.002 -8.431 37.862 1.00 79.88 314 GLU A CA 1
ATOM 2542 C C . GLU A 1 314 ? -14.096 -9.528 38.440 1.00 79.88 314 GLU A C 1
ATOM 2544 O O . GLU A 1 314 ? -13.133 -9.929 37.782 1.00 79.88 314 GLU A O 1
ATOM 2549 N N . GLU A 1 315 ? -14.432 -10.056 39.620 1.00 80.94 315 GLU A N 1
ATOM 2550 C CA . GLU A 1 315 ? -13.756 -11.206 40.230 1.00 80.94 315 GLU A CA 1
ATOM 2551 C C . GLU A 1 315 ? -13.928 -12.469 39.351 1.00 80.94 315 GLU A C 1
ATOM 2553 O O . GLU A 1 315 ? -12.939 -13.126 39.018 1.00 80.94 315 GLU A O 1
ATOM 2558 N N . GLY A 1 316 ? -15.135 -12.737 38.835 1.00 73.88 316 GLY A N 1
ATOM 2559 C CA . GLY A 1 316 ? -15.385 -13.857 37.910 1.00 73.88 316 GLY A CA 1
ATOM 2560 C C . GLY A 1 316 ? -14.758 -13.712 36.509 1.00 73.88 316 GLY A C 1
ATOM 2561 O O . GLY A 1 316 ? -14.400 -14.705 35.869 1.00 73.88 316 GLY A O 1
ATOM 2562 N N . GLU A 1 317 ? -14.591 -12.491 35.995 1.00 68.81 317 GLU A N 1
ATOM 2563 C CA . GLU A 1 317 ? -13.904 -12.235 34.718 1.00 68.81 317 GLU A CA 1
ATOM 2564 C C . GLU A 1 317 ? -12.377 -12.389 34.840 1.00 68.81 317 GLU A C 1
ATOM 2566 O O . GLU A 1 317 ? -11.733 -12.844 33.889 1.00 68.81 317 GLU A O 1
ATOM 2571 N N . GLN A 1 318 ? -11.784 -12.064 35.997 1.00 60.44 318 GLN A N 1
ATOM 2572 C CA . GLN A 1 318 ? -10.354 -12.279 36.258 1.00 60.44 318 GLN A CA 1
ATOM 2573 C C . GLN A 1 318 ? -9.990 -13.769 36.331 1.00 60.44 318 GLN A C 1
ATOM 2575 O O . GLN A 1 318 ? -8.948 -14.167 35.799 1.00 60.44 318 GLN A O 1
ATOM 2580 N N . GLU A 1 319 ? -10.852 -14.603 36.914 1.00 61.16 319 GLU A N 1
ATOM 2581 C CA . GLU A 1 319 ? -10.656 -16.059 36.953 1.00 61.16 319 GLU A CA 1
ATOM 2582 C C . GLU A 1 319 ? -10.712 -16.683 35.549 1.00 61.16 319 GLU A C 1
ATOM 2584 O O . GLU A 1 319 ? -9.828 -17.459 35.174 1.00 61.16 319 GLU A O 1
ATOM 2589 N N . ASN A 1 320 ? -11.678 -16.274 34.721 1.00 58.38 320 ASN A N 1
ATOM 2590 C CA . ASN A 1 320 ? -11.813 -16.773 33.348 1.00 58.38 320 ASN A CA 1
ATOM 2591 C C . ASN A 1 320 ? -10.670 -16.315 32.426 1.00 58.38 320 ASN A C 1
ATOM 2593 O O . ASN A 1 320 ? -10.162 -17.104 31.630 1.00 58.38 320 ASN A O 1
ATOM 2597 N N . ASN A 1 321 ? -10.210 -15.067 32.555 1.00 56.06 321 ASN A N 1
ATOM 2598 C CA . ASN A 1 321 ? -9.113 -14.545 31.735 1.00 56.06 321 ASN A CA 1
ATOM 2599 C C . ASN A 1 321 ? -7.743 -15.160 32.096 1.00 56.06 321 ASN A C 1
ATOM 2601 O O . ASN A 1 321 ? -6.831 -15.141 31.276 1.00 56.06 321 ASN A O 1
ATOM 2605 N N . THR A 1 322 ? -7.595 -15.724 33.301 1.00 56.66 322 THR A N 1
ATOM 2606 C CA . THR A 1 322 ? -6.370 -16.426 33.732 1.00 56.66 322 THR A CA 1
ATOM 2607 C C . THR A 1 322 ? -6.307 -17.861 33.185 1.00 56.66 322 THR A C 1
ATOM 2609 O O . THR A 1 322 ? -5.224 -18.353 32.855 1.00 56.66 322 THR A O 1
ATOM 2612 N N . MET A 1 323 ? -7.452 -18.535 33.016 1.00 50.59 323 MET A N 1
ATOM 2613 C CA . MET A 1 323 ? -7.497 -19.873 32.405 1.00 50.59 323 MET A CA 1
ATOM 2614 C C . MET A 1 323 ? -7.175 -19.857 30.903 1.00 50.59 323 MET A C 1
ATOM 2616 O O . MET A 1 323 ? -6.455 -20.737 30.436 1.00 50.59 323 MET A O 1
ATOM 2620 N N . ASP A 1 324 ? -7.624 -18.840 30.165 1.00 50.06 324 ASP A N 1
ATOM 2621 C CA . ASP A 1 324 ? -7.418 -18.745 28.708 1.00 50.06 324 ASP A CA 1
ATOM 2622 C C . ASP A 1 324 ? -5.967 -18.409 28.300 1.00 50.06 324 ASP A C 1
ATOM 2624 O O . ASP A 1 324 ? -5.569 -18.629 27.160 1.00 50.06 324 ASP A O 1
ATOM 2628 N N . THR A 1 325 ? -5.139 -17.904 29.222 1.00 48.41 325 THR A N 1
ATOM 2629 C CA . THR A 1 325 ? -3.709 -17.632 28.970 1.00 48.41 325 THR A CA 1
ATOM 2630 C C . THR A 1 325 ? -2.774 -18.805 29.282 1.00 48.41 325 THR A C 1
ATOM 2632 O O . THR A 1 325 ? -1.573 -18.695 29.037 1.00 48.41 325 THR A O 1
ATOM 2635 N N . THR A 1 326 ? -3.291 -19.905 29.843 1.00 46.97 326 THR A N 1
ATOM 2636 C CA . THR A 1 326 ? -2.478 -21.033 30.350 1.00 46.97 326 THR A CA 1
ATOM 2637 C C . THR A 1 326 ? -2.607 -22.309 29.499 1.00 46.97 326 THR A C 1
ATOM 2639 O O . THR A 1 326 ? -2.091 -23.354 29.890 1.00 46.97 326 THR A O 1
ATOM 2642 N N . ASN A 1 327 ? -3.259 -22.242 28.333 1.00 35.56 327 ASN A N 1
ATOM 2643 C CA . ASN A 1 327 ? -3.456 -23.368 27.408 1.00 35.56 327 ASN A CA 1
ATOM 2644 C C . ASN A 1 327 ? -2.882 -23.056 26.018 1.00 35.56 327 ASN A C 1
ATOM 2646 O O . ASN A 1 327 ? -2.439 -24.003 25.332 1.00 35.56 327 ASN A O 1
#

Foldseek 3Di:
DDDDDDDDDDDDDDDDDPPDLPDQPLQQDDFQALLNVQLVVQVVVVCVVPVPDDPVVSVVVSVVCVVPDDPVVSVVSRVVSVVSNVVNVVSNVVCCPDVSVVVSVVSVVVVVVVVVVVVVVVVVVVVVVVVVPDDDDDDDDDDDDDDDDDDDDDDDPDDDDPDDDDDDDDDDDPPPPPDPVVVVVVVVVVVVVVVVVVVVVVVVVVVVVVVVVVVVVVVVVVVVVVVVVVVVVVVVVVVVLLLVLLVLLLVLPQVDDQPPDPDRRDSVCPVVSVVSLVVLLVVDDPDPPVSSVVNVVSVVVSVVSSVVVSVVVVVVVVVVVVVVVPD

Solvent-accessible surface area (backbone atoms only — not comparable to full-atom values): 20038 Å² total; per-residue (Å²): 132,86,86,84,87,80,90,88,81,87,81,79,86,77,80,78,90,67,87,71,77,79,77,66,87,82,57,73,70,82,56,60,46,30,67,58,53,52,46,49,57,49,48,53,51,50,40,71,78,36,76,83,65,52,73,70,59,53,51,54,52,44,56,51,47,64,72,67,57,53,67,80,78,44,43,64,35,45,53,54,19,50,53,35,42,54,52,38,50,56,46,43,56,53,40,65,74,32,70,67,41,54,52,49,52,52,52,53,50,53,52,51,52,53,52,51,51,55,50,54,52,51,50,52,54,53,51,56,60,63,70,71,74,78,84,86,87,85,86,85,87,84,85,80,90,87,86,81,87,85,87,83,84,89,83,80,87,79,77,80,79,83,80,80,91,74,87,86,86,78,97,72,77,78,64,56,84,92,36,75,67,36,55,53,50,50,53,51,50,51,50,51,52,51,50,53,51,50,55,49,51,54,50,53,51,52,52,52,51,53,50,52,50,52,55,50,51,52,53,49,50,55,50,51,52,52,51,50,52,54,49,52,53,51,50,51,53,52,49,52,51,51,52,50,52,36,44,48,49,19,57,58,51,56,77,50,88,50,87,98,57,90,79,77,47,33,67,90,44,36,71,62,47,51,52,52,51,48,52,62,65,68,62,66,69,97,59,94,50,67,70,56,54,52,44,52,51,50,51,53,51,47,53,52,52,45,53,50,59,51,48,59,49,54,56,55,50,52,57,55,60,56,57,72,74,75,117

Organism: Geodia barretti (NCBI:txid519541)

Sequence (327 aa):
MEEAAGDEGEKRKKSGKKVAIPKDRHAPKKPITAYNLFAADERIRMKKENPDRSFGEMNREIGSLWNTIGPEKKQPYLDQAEVNRQKYMKEVEKYQKSDHYKKYLQTVAALQQRQQRKKVEKEQKKKKKLSSSKQPPQGEETAPAEPATESPSLPPPSRPPPLSLKQSFVAGTEIPVFTNLFLLHNRELEVQVRKLRQTTTDLEEECALISRHVDNMKRQTVRLESDVQNQILKNQILKKRLVFLQETISDTFGSLSIPGIHSVPSVDTIQEYLKEVESVVAKQPAGEDKQFDEVFFTVRRVAKETMERVREREEGEQENNTMDTTN

pLDDT: mean 74.61, std 20.48, range [28.45, 98.44]

InterPro domains:
  IPR009071 High mobility group box domain [PF00505] (28-95)
  IPR009071 High mobility group box domain [PS50118] (28-96)
  IPR009071 High mobility group box domain [SM00398] (27-97)
  IPR036910 High mobility group box domain superfamily [G3DSA:1.10.30.10] (8-111)
  IPR036910 High mobility group box domain superfamily [SSF47095] (16-97)
  IPR051965 Chromatin Regulation and Neuronal Gene Expression [PTHR46040] (8-302)

Nearest PDB structures (foldseek):
  1lwm-assembly1_A  TM=7.954E-01  e=2.732E-04  Saccharomyces cerevisiae
  1j5n-assembly1_A  TM=7.497E-01  e=4.491E-04  Saccharomyces cerevisiae
  1wgf-assembly1_A  TM=7.045E-01  e=1.377E-02  Mus musculus
  2e6o-assembly1_A  TM=7.140E-01  e=3.332E-02  Homo sapiens
  6erq-assembly2_G  TM=6.228E-01  e=4.155E-02  Homo sapiens

Mean predicted aligned error: 21.71 Å

Secondary structure (DSSP, 8-state):
-------------------PPPPPTTSPPPPPPHHHHHHHHHHHHHHHH-TT--HHHHHHHHHHHHHHS-HHHHHHHHHHHHHHHHHHHHHHHHHHHSHHHHHHHHHHHHHHHHHHHHHHHHHHHHHHHHHT---PPP--------------------PPPPPP------S---PPTTSHHHHHHHHHHHHHHHHHHHHHHHHHHHHHHHHHHHHHHHHHHHHHHHHHHHHHHHHHHHHHHHHHHHHHHHHHHHTSPPTT--PPP-TTTHHHHHHHHHHHHHT--SS--HHHHHHHHHHHHHHHHHHHHHHHHHHHHHHHHHHTT--